Protein AF-J2ZR88-F1 (afdb_monomer_lite)

pLDDT: mean 76.84, std 20.4, range [29.25, 98.0]

Foldseek 3Di:
DDDDDDDDDDDDPDDDDDPDDPPPPDDDDDPDADEDLFWDALPAWHWDAQLVRQWIWIHHNQWTWIDGPNDIATQGGAHTGGWAAFNVNQKIWDQGCRPPVQATQIFIWGPVDPHHYTHRLLVVVVQVVLCVVQVFDDPQWDKHKGFAAAPHNFKTKIKIATGPPGDGGHDDPPDDRIWIFIAGNVVSDTPDIDDPVRVVVVLDCVPDVSGPPSPPPPDPPD

Radius of gyration: 29.49 Å; chains: 1; bounding box: 71×61×114 Å

Secondary structure (DSSP, 8-state):
-----------------PPPP-----S-PPPPPEE-SSEE-SSSEEEEE-TTSS-EEEEETTEEEEEETTEEEEEEE-SSEEEEE-TTSSEEEEEE-TTTSS--EEEEEETTSSS---B-HHHHHHHHHHHHHTT--STT--EEEEEEEESSSSEEEEEEEE-TT-------TTS-SEEEEEEETTTTEEEEEPPHHHHHHHT-TTS-TT-----PPPP---

Sequence (222 aa):
MSKVAKIASALLLTGFVAPAGAAWSGPAQAPACQASEGRVDIEGRQCVASPDGRRRVVIDRGRITVEENGNARAAGMMDNGDIAWNAASTGFVVADSGGSGQTSFFSYVDVRQKVLHRDKRLRLAAVQRYAAVFKCAGPGVQVHAWFSGWEDDHRVRLSVQEGVHSKGCVHRDTEAIQIGFIANVVTGRIEQVLTQAQFQKWCAPDQHPEYGLCLVPPEPVY

Structure (mmCIF, N/CA/C/O backbone):
data_AF-J2ZR88-F1
#
_entry.id   AF-J2ZR88-F1
#
loop_
_atom_site.group_PDB
_atom_site.id
_atom_site.type_symbol
_atom_site.label_atom_id
_atom_site.label_alt_id
_atom_site.label_comp_id
_atom_site.label_asym_id
_atom_site.label_entity_id
_atom_site.label_seq_id
_atom_site.pdbx_PDB_ins_code
_atom_site.Cartn_x
_atom_site.Cartn_y
_atom_site.Cartn_z
_atom_site.occupancy
_atom_site.B_iso_or_equiv
_atom_site.auth_seq_id
_atom_site.auth_comp_id
_atom_site.auth_asym_id
_atom_site.auth_atom_id
_atom_site.pdbx_PDB_model_num
ATOM 1 N N . MET A 1 1 ? -43.574 -39.293 91.259 1.00 41.50 1 MET A N 1
ATOM 2 C CA . MET A 1 1 ? -42.151 -39.697 91.290 1.00 41.50 1 MET A CA 1
ATOM 3 C C . MET A 1 1 ? -41.610 -39.670 89.865 1.00 41.50 1 MET A C 1
ATOM 5 O O . MET A 1 1 ? -42.310 -40.150 88.989 1.00 41.50 1 MET A O 1
ATOM 9 N N . SER A 1 2 ? -40.399 -39.122 89.689 1.00 40.19 2 SER A N 1
ATOM 10 C CA . SER A 1 2 ? -39.578 -39.029 88.456 1.00 40.19 2 SER A CA 1
ATOM 11 C C . SER A 1 2 ? -40.108 -38.204 87.278 1.00 40.19 2 SER A C 1
ATOM 13 O O . SER A 1 2 ? -41.254 -38.341 86.895 1.00 40.19 2 SER A O 1
ATOM 15 N N . LYS A 1 3 ? -39.313 -37.422 86.544 1.00 44.31 3 LYS A N 1
ATOM 16 C CA . LYS A 1 3 ? -38.085 -36.630 86.766 1.00 44.31 3 LYS A CA 1
ATOM 17 C C . LYS A 1 3 ? -37.995 -35.796 85.473 1.00 44.31 3 LYS A C 1
ATOM 19 O O . LYS A 1 3 ? -37.992 -36.368 84.389 1.00 44.31 3 LYS A O 1
ATOM 24 N N . VAL A 1 4 ? -37.994 -34.468 85.577 1.00 43.44 4 VAL A N 1
ATOM 25 C CA . VAL A 1 4 ? -37.883 -33.542 84.433 1.00 43.44 4 VAL A CA 1
ATOM 26 C C . VAL A 1 4 ? -36.418 -33.460 84.000 1.00 43.44 4 VAL A C 1
ATOM 28 O O . VAL A 1 4 ? -35.565 -33.140 84.826 1.00 43.44 4 VAL A O 1
ATOM 31 N N . ALA A 1 5 ? -36.127 -33.707 82.722 1.00 50.22 5 ALA A N 1
ATOM 32 C CA . ALA A 1 5 ? -34.827 -33.422 82.117 1.00 50.22 5 ALA A CA 1
ATOM 33 C C . ALA A 1 5 ? -34.939 -32.174 81.228 1.00 50.22 5 ALA A C 1
ATOM 35 O O . ALA A 1 5 ? -35.607 -32.184 80.197 1.00 50.22 5 ALA A O 1
ATOM 36 N N . LYS A 1 6 ? -34.296 -31.084 81.662 1.00 43.16 6 LYS A N 1
ATOM 37 C CA . LYS A 1 6 ? -34.052 -29.874 80.869 1.00 43.16 6 LYS A CA 1
ATOM 38 C C . LYS A 1 6 ? -32.839 -30.125 79.973 1.00 43.16 6 LYS A C 1
ATOM 40 O O . LYS A 1 6 ? -31.758 -30.383 80.493 1.00 43.16 6 LYS A O 1
ATOM 45 N N . ILE A 1 7 ? -33.006 -30.012 78.658 1.00 48.38 7 ILE A N 1
ATOM 46 C CA . ILE A 1 7 ? -31.890 -29.956 77.707 1.00 48.38 7 ILE A CA 1
ATOM 47 C C . ILE A 1 7 ? -31.684 -28.487 77.340 1.00 48.38 7 ILE A C 1
ATOM 49 O O . ILE A 1 7 ? -32.542 -27.858 76.723 1.00 48.38 7 ILE A O 1
ATOM 53 N N . ALA A 1 8 ? -30.555 -27.934 77.780 1.00 44.78 8 ALA A N 1
ATOM 54 C CA . ALA A 1 8 ? -30.073 -26.623 77.379 1.00 44.78 8 ALA A CA 1
ATOM 55 C C . ALA A 1 8 ? -29.475 -26.725 75.969 1.00 44.78 8 ALA A C 1
ATOM 57 O O . ALA A 1 8 ? -28.548 -27.501 75.745 1.00 44.78 8 ALA A O 1
ATOM 58 N N . SER A 1 9 ? -30.006 -25.951 75.022 1.00 50.66 9 SER A N 1
ATOM 59 C CA . SER A 1 9 ? -29.394 -25.774 73.703 1.00 50.66 9 SER A CA 1
ATOM 60 C C . SER A 1 9 ? -28.402 -24.619 73.777 1.00 50.66 9 SER A C 1
ATOM 62 O O . SER A 1 9 ? -28.791 -23.472 73.992 1.00 50.66 9 SER A O 1
ATOM 64 N N . ALA A 1 10 ? -27.116 -24.936 73.643 1.00 47.31 10 ALA A N 1
ATOM 65 C CA . ALA A 1 10 ? -26.045 -23.959 73.525 1.00 47.31 10 ALA A CA 1
ATOM 66 C C . ALA A 1 10 ? -26.040 -23.375 72.104 1.00 47.31 10 ALA A C 1
ATOM 68 O O . ALA A 1 10 ? -25.886 -24.097 71.120 1.00 47.31 10 ALA A O 1
ATOM 69 N N . LEU A 1 11 ? -26.227 -22.059 72.013 1.00 42.53 11 LEU A N 1
ATOM 70 C CA . LEU A 1 11 ? -26.144 -21.278 70.785 1.00 42.53 11 LEU A CA 1
ATOM 71 C C . LEU A 1 11 ? -24.656 -21.034 70.466 1.00 42.53 11 LEU A C 1
ATOM 73 O O . LEU A 1 11 ? -24.003 -20.220 71.116 1.00 42.53 11 LEU A O 1
ATOM 77 N N . LEU A 1 12 ? -24.099 -21.761 69.496 1.00 50.53 12 LEU A N 1
ATOM 78 C CA . LEU A 1 12 ? -22.759 -21.509 68.957 1.00 50.53 12 LEU A CA 1
ATOM 79 C C . LEU A 1 12 ? -22.838 -20.382 67.916 1.00 50.53 12 LEU A C 1
ATOM 81 O O . LEU A 1 12 ? -23.246 -20.597 66.778 1.00 50.53 12 LEU A O 1
ATOM 85 N N . LEU A 1 13 ? -22.445 -19.171 68.318 1.00 44.62 13 LEU A N 1
ATOM 86 C CA . LEU A 1 13 ? -22.131 -18.063 67.413 1.00 44.62 13 LEU A CA 1
ATOM 87 C C . LEU A 1 13 ? -20.778 -18.337 66.742 1.00 44.62 13 LEU A C 1
ATOM 89 O O . LEU A 1 13 ? -19.723 -18.020 67.287 1.00 44.62 13 LEU A O 1
ATOM 93 N N . THR A 1 14 ? -20.796 -18.924 65.548 1.00 56.56 14 THR A N 1
ATOM 94 C CA . THR A 1 14 ? -19.626 -18.941 64.664 1.00 56.56 14 THR A CA 1
ATOM 95 C C . THR A 1 14 ? -19.536 -17.600 63.942 1.00 56.56 14 THR A C 1
ATOM 97 O O . THR A 1 14 ? -20.303 -17.328 63.018 1.00 56.56 14 THR A O 1
ATOM 100 N N . GLY A 1 15 ? -18.609 -16.749 64.380 1.00 39.72 15 GLY A N 1
ATOM 101 C CA . GLY A 1 15 ? -18.215 -15.552 63.647 1.00 39.72 15 GLY A CA 1
ATOM 102 C C . GLY A 1 15 ? -17.517 -15.936 62.344 1.00 39.72 15 GLY A C 1
ATOM 103 O O . GLY A 1 15 ? -16.408 -16.464 62.363 1.00 39.72 15 GLY A O 1
ATOM 104 N N . PHE A 1 16 ? -18.162 -15.666 61.211 1.00 42.75 16 PHE A N 1
ATOM 105 C CA . PHE A 1 16 ? -17.500 -15.650 59.911 1.00 42.75 16 PHE A CA 1
ATOM 106 C C . PHE A 1 16 ? -16.682 -14.360 59.802 1.00 42.75 16 PHE A C 1
ATOM 108 O O . PHE A 1 16 ? -17.235 -13.270 59.666 1.00 42.75 16 PHE A O 1
ATOM 115 N N . VAL A 1 17 ? -15.357 -14.485 59.853 1.00 51.06 17 VAL A N 1
ATOM 116 C CA . VAL A 1 17 ? -14.449 -13.440 59.373 1.00 51.06 17 VAL A CA 1
ATOM 117 C C . VAL A 1 17 ? -14.462 -13.530 57.849 1.00 51.06 17 VAL A C 1
ATOM 119 O O . VAL A 1 17 ? -13.974 -14.505 57.278 1.00 51.06 17 VAL A O 1
ATOM 122 N N . ALA A 1 18 ? -15.068 -12.544 57.187 1.00 46.25 18 ALA A N 1
ATOM 123 C CA . ALA A 1 18 ? -14.954 -12.406 55.742 1.00 46.25 18 ALA A CA 1
ATOM 124 C C . ALA A 1 18 ? -13.471 -12.181 55.390 1.00 46.25 18 ALA A C 1
ATOM 126 O O . ALA A 1 18 ? -12.839 -11.315 56.004 1.00 46.25 18 ALA A O 1
ATOM 127 N N . PRO A 1 19 ? -12.887 -12.934 54.442 1.00 49.94 19 PRO A N 1
ATOM 128 C CA . PRO A 1 19 ? -11.549 -12.628 53.963 1.00 49.94 19 PRO A CA 1
ATOM 129 C C . PRO A 1 19 ? -11.556 -11.209 53.392 1.00 49.94 19 PRO A C 1
ATOM 131 O O . PRO A 1 19 ? -12.437 -10.852 52.607 1.00 49.94 19 PRO A O 1
ATOM 134 N N . ALA A 1 20 ? -10.588 -10.398 53.827 1.00 47.22 20 ALA A N 1
ATOM 135 C CA . ALA A 1 20 ? -10.319 -9.089 53.255 1.00 47.22 20 ALA A CA 1
ATOM 136 C C . ALA A 1 20 ? -10.286 -9.232 51.731 1.00 47.22 20 ALA A C 1
ATOM 138 O O . ALA A 1 20 ? -9.545 -10.063 51.201 1.00 47.22 20 ALA A O 1
ATOM 139 N N . GLY A 1 21 ? -11.159 -8.481 51.056 1.00 38.59 21 GLY A N 1
ATOM 140 C CA . GLY A 1 21 ? -11.334 -8.557 49.616 1.00 38.59 21 GLY A CA 1
ATOM 141 C C . GLY A 1 21 ? -9.981 -8.474 48.927 1.00 38.59 21 GLY A C 1
ATOM 142 O O . GLY A 1 21 ? -9.268 -7.481 49.071 1.00 38.59 21 GLY A O 1
ATOM 143 N N . ALA A 1 22 ? -9.632 -9.525 48.185 1.00 43.94 22 ALA A N 1
ATOM 144 C CA . ALA A 1 22 ? -8.611 -9.422 47.166 1.00 43.94 22 ALA A CA 1
ATOM 145 C C . ALA A 1 22 ? -9.050 -8.270 46.263 1.00 43.94 22 ALA A C 1
ATOM 147 O O . ALA A 1 22 ? -10.082 -8.366 45.594 1.00 43.94 22 ALA A O 1
ATOM 148 N N . ALA A 1 23 ? -8.326 -7.153 46.329 1.00 40.41 23 ALA A N 1
ATOM 149 C CA . ALA A 1 23 ? -8.502 -6.061 45.399 1.00 40.41 23 ALA A CA 1
ATOM 150 C C . ALA A 1 23 ? -8.365 -6.675 44.008 1.00 40.41 23 ALA A C 1
ATOM 152 O O . ALA A 1 23 ? -7.291 -7.145 43.634 1.00 40.41 23 ALA A O 1
ATOM 153 N N . TRP A 1 24 ? -9.484 -6.752 43.288 1.00 32.22 24 TRP A N 1
ATOM 154 C CA . TRP A 1 24 ? -9.481 -7.067 41.875 1.00 32.22 24 TRP A CA 1
ATOM 155 C C . TRP A 1 24 ? -8.670 -5.958 41.218 1.00 32.22 24 TRP A C 1
ATOM 157 O O . TRP A 1 24 ? -9.166 -4.855 40.993 1.00 32.22 24 TRP A O 1
ATOM 167 N N . SER A 1 25 ? -7.392 -6.232 40.974 1.00 39.94 25 SER A N 1
ATOM 168 C CA . SER A 1 25 ? -6.603 -5.482 40.021 1.00 39.94 25 SER A CA 1
ATOM 169 C C . SER A 1 25 ? -7.334 -5.635 38.696 1.00 39.94 25 SER A C 1
ATOM 171 O O . SER A 1 25 ? -7.298 -6.689 38.060 1.00 39.94 25 SER A O 1
ATOM 173 N N . GLY A 1 26 ? -8.080 -4.591 38.321 1.00 40.44 26 GLY A N 1
ATOM 174 C CA . GLY A 1 26 ? -8.622 -4.474 36.977 1.00 40.44 26 GLY A CA 1
ATOM 175 C C . GLY A 1 26 ? -7.510 -4.762 35.963 1.00 40.44 26 GLY A C 1
ATOM 176 O O . GLY A 1 26 ? -6.330 -4.577 36.289 1.00 40.44 26 GLY A O 1
ATOM 177 N N . PRO A 1 27 ? -7.856 -5.259 34.764 1.00 44.94 27 PRO A N 1
ATOM 178 C CA . PRO A 1 27 ? -6.861 -5.584 33.752 1.00 44.94 27 PRO A CA 1
ATOM 179 C C . PRO A 1 27 ? -5.895 -4.408 33.620 1.00 44.94 27 PRO A C 1
ATOM 181 O O . PRO A 1 27 ? -6.336 -3.267 33.461 1.00 44.94 27 PRO A O 1
ATOM 184 N N . ALA A 1 28 ? -4.599 -4.696 33.783 1.00 46.06 28 ALA A N 1
ATOM 185 C CA . ALA A 1 28 ? -3.543 -3.699 33.731 1.00 46.06 28 ALA A CA 1
ATOM 186 C C . ALA A 1 28 ? -3.786 -2.802 32.516 1.00 46.06 28 ALA A C 1
ATOM 188 O O . ALA A 1 28 ? -3.914 -3.296 31.392 1.00 46.06 28 ALA A O 1
ATOM 189 N N . GLN A 1 29 ? -3.934 -1.502 32.771 1.00 47.94 29 GLN A N 1
ATOM 190 C CA . GLN A 1 29 ? -4.194 -0.512 31.738 1.00 47.94 29 GLN A CA 1
ATOM 191 C C . GLN A 1 29 ? -3.125 -0.683 30.662 1.00 47.94 29 GLN A C 1
ATOM 193 O O . GLN A 1 29 ? -1.930 -0.617 30.962 1.00 47.94 29 GLN A O 1
ATOM 198 N N . ALA A 1 30 ? -3.552 -0.992 29.433 1.00 55.94 30 ALA A N 1
ATOM 199 C CA . ALA A 1 30 ? -2.623 -1.163 28.328 1.00 55.94 30 ALA A CA 1
ATOM 200 C C . ALA A 1 30 ? -1.736 0.091 28.240 1.00 55.94 30 ALA A C 1
ATOM 202 O O . ALA A 1 30 ? -2.258 1.201 28.409 1.00 55.94 30 ALA A O 1
ATOM 203 N N . PRO A 1 31 ? -0.419 -0.064 28.019 1.00 59.47 31 PRO A N 1
ATOM 204 C CA . PRO A 1 31 ? 0.493 1.068 27.994 1.00 59.47 31 PRO A CA 1
ATOM 205 C C . PRO A 1 31 ? -0.006 2.123 27.005 1.00 59.47 31 PRO A C 1
ATOM 207 O O . PRO A 1 31 ? -0.499 1.794 25.920 1.00 59.47 31 PRO A O 1
ATOM 210 N N . ALA A 1 32 ? 0.087 3.389 27.414 1.00 68.81 32 ALA A N 1
ATOM 211 C CA . ALA A 1 32 ? -0.324 4.514 26.591 1.00 68.81 32 ALA A CA 1
ATOM 212 C C . ALA A 1 32 ? 0.429 4.472 25.253 1.00 68.81 32 ALA A C 1
ATOM 214 O O . ALA A 1 32 ? 1.647 4.311 25.213 1.00 68.81 32 ALA A O 1
ATOM 215 N N . CYS A 1 33 ? -0.318 4.576 24.159 1.00 69.38 33 CYS A N 1
ATOM 216 C CA . CYS A 1 33 ? 0.249 4.589 22.820 1.00 69.38 33 CYS A CA 1
ATOM 217 C C . CYS A 1 33 ? 0.984 5.899 22.546 1.00 69.38 33 CYS A C 1
ATOM 219 O O . CYS A 1 33 ? 0.448 6.972 22.829 1.00 69.38 33 CYS A O 1
ATOM 221 N N . GLN A 1 34 ? 2.138 5.812 21.890 1.00 76.62 34 GLN A N 1
ATOM 222 C CA . GLN A 1 34 ? 2.732 6.972 21.234 1.00 76.62 34 GLN A CA 1
ATOM 223 C C . GLN A 1 34 ? 2.009 7.207 19.903 1.00 76.62 34 GLN A C 1
ATOM 225 O O . GLN A 1 34 ? 1.853 6.281 19.104 1.00 76.62 34 GLN A O 1
ATOM 230 N N . ALA A 1 35 ? 1.513 8.427 19.695 1.00 71.81 35 ALA A N 1
ATOM 231 C CA . ALA A 1 35 ? 0.974 8.831 18.403 1.00 71.81 35 ALA A CA 1
ATOM 232 C C . ALA A 1 35 ? 2.134 8.958 17.407 1.00 71.81 35 ALA A C 1
ATOM 234 O O . ALA A 1 35 ? 3.134 9.600 17.727 1.00 71.81 35 ALA A O 1
ATOM 235 N N . SER A 1 36 ? 2.007 8.354 16.227 1.00 65.94 36 SER A N 1
ATOM 236 C CA . SER A 1 36 ? 2.984 8.507 15.146 1.00 65.94 36 SER A CA 1
ATOM 237 C C . SER A 1 36 ? 2.330 9.066 13.886 1.00 65.94 36 SER A C 1
ATOM 239 O O . SER A 1 36 ? 1.204 8.709 13.531 1.00 65.94 36 SER A O 1
ATOM 241 N N . GLU A 1 37 ? 3.053 9.949 13.197 1.00 61.88 37 GLU A N 1
ATOM 242 C CA . GLU A 1 37 ? 2.678 10.501 11.890 1.00 61.88 37 GLU A CA 1
ATOM 243 C C . GLU A 1 37 ? 3.058 9.521 10.769 1.00 61.88 37 GLU A C 1
ATOM 245 O O . GLU A 1 37 ? 3.851 9.809 9.879 1.00 61.88 37 GLU A O 1
ATOM 250 N N . GLY A 1 38 ? 2.522 8.303 10.837 1.00 59.66 38 GLY A N 1
ATOM 251 C CA . GLY A 1 38 ? 2.606 7.327 9.750 1.00 59.66 38 GLY A CA 1
ATOM 252 C C . GLY A 1 38 ? 3.825 6.407 9.783 1.00 59.66 38 GLY A C 1
ATOM 253 O O . GLY A 1 38 ? 3.621 5.215 9.565 1.00 59.66 38 GLY A O 1
ATOM 254 N N . ARG A 1 39 ? 5.037 6.896 10.105 1.00 66.56 39 ARG A N 1
ATOM 255 C CA . ARG A 1 39 ? 6.242 6.044 10.193 1.00 66.56 39 ARG A CA 1
ATOM 256 C C . ARG A 1 39 ? 6.316 5.286 11.504 1.00 66.56 39 ARG A C 1
ATOM 258 O O . ARG A 1 39 ? 6.212 5.870 12.582 1.00 66.56 39 ARG A O 1
ATOM 265 N N . VAL A 1 40 ? 6.543 3.982 11.386 1.00 64.19 40 VAL A N 1
ATOM 266 C CA . VAL A 1 40 ? 6.459 3.044 12.494 1.00 64.19 40 VAL A CA 1
ATOM 267 C C . VAL A 1 40 ? 7.784 2.352 12.734 1.00 64.19 40 VAL A C 1
ATOM 269 O O . VAL A 1 40 ? 8.353 1.714 11.843 1.00 64.19 40 VAL A O 1
ATOM 272 N N . ASP A 1 41 ? 8.236 2.470 13.979 1.00 68.81 41 ASP A N 1
ATOM 273 C CA . ASP A 1 41 ? 9.331 1.688 14.531 1.00 68.81 41 ASP A CA 1
ATOM 274 C C . ASP A 1 41 ? 8.751 0.486 15.291 1.00 68.81 41 ASP A C 1
ATOM 276 O O . ASP A 1 41 ? 7.728 0.587 15.973 1.00 68.81 41 ASP A O 1
ATOM 280 N N . ILE A 1 42 ? 9.401 -0.664 15.146 1.00 70.06 42 ILE A N 1
ATOM 281 C CA . ILE A 1 42 ? 9.039 -1.926 15.802 1.00 70.06 42 ILE A CA 1
ATOM 282 C C . ILE A 1 42 ? 9.327 -1.845 17.302 1.00 70.06 42 ILE A C 1
ATOM 284 O O . ILE A 1 42 ? 8.737 -2.583 18.100 1.00 70.06 42 ILE A O 1
ATOM 288 N N . GLU A 1 43 ? 10.234 -0.948 17.688 1.00 72.31 43 GLU A N 1
ATOM 289 C CA . GLU A 1 43 ? 10.587 -0.686 19.071 1.00 72.31 43 GLU A CA 1
ATOM 290 C C . GLU A 1 43 ? 9.474 0.106 19.772 1.00 72.31 43 GLU A C 1
ATOM 292 O O . GLU A 1 43 ? 9.475 1.329 19.863 1.00 72.31 43 GLU A O 1
ATOM 297 N N . GLY A 1 44 ? 8.484 -0.627 20.285 1.00 77.56 44 GLY A N 1
ATOM 298 C CA . GLY A 1 44 ? 7.441 -0.090 21.154 1.00 77.56 44 GLY A CA 1
ATOM 299 C C . GLY A 1 44 ? 6.023 -0.264 20.620 1.00 77.56 44 GLY A C 1
ATOM 300 O O . GLY A 1 44 ? 5.766 -0.995 19.663 1.00 77.56 44 GLY A O 1
ATOM 301 N N . ARG A 1 45 ? 5.085 0.387 21.317 1.00 88.12 45 ARG A N 1
ATOM 302 C CA . ARG A 1 45 ? 3.658 0.381 20.990 1.00 88.12 45 ARG A CA 1
ATOM 303 C C . ARG A 1 45 ? 3.269 1.722 20.383 1.00 88.12 45 ARG A C 1
ATOM 305 O O . ARG A 1 45 ? 3.247 2.740 21.077 1.00 88.12 45 ARG A O 1
ATOM 312 N N . GLN A 1 46 ? 2.912 1.701 19.108 1.00 90.38 46 GLN A N 1
ATOM 313 C CA . GLN A 1 46 ? 2.536 2.886 18.350 1.00 90.38 46 GLN A CA 1
ATOM 314 C C . GLN A 1 46 ? 1.072 2.843 17.931 1.00 90.38 46 GLN A C 1
ATOM 316 O O . GLN A 1 46 ? 0.507 1.768 17.718 1.00 90.38 46 GLN A O 1
ATOM 321 N N . CYS A 1 47 ? 0.460 4.019 17.807 1.00 91.50 47 CYS A N 1
ATOM 322 C CA . CYS A 1 47 ? -0.915 4.160 17.357 1.00 91.50 47 CYS A CA 1
ATOM 323 C C . CYS A 1 47 ? -1.033 5.167 16.209 1.00 91.50 47 CYS A C 1
ATOM 325 O O . CYS A 1 47 ? -0.591 6.307 16.330 1.00 91.50 47 CYS A O 1
ATOM 327 N N . VAL A 1 48 ? -1.751 4.768 15.158 1.00 92.31 48 VAL A N 1
ATOM 328 C CA . VAL A 1 48 ? -2.114 5.622 14.021 1.00 92.31 48 VAL A CA 1
ATOM 329 C C . VAL A 1 48 ? -3.637 5.734 13.960 1.00 92.31 48 VAL A C 1
ATOM 331 O O . VAL A 1 48 ? -4.333 4.774 13.607 1.00 92.31 48 VAL A O 1
ATOM 334 N N . ALA A 1 49 ? -4.170 6.891 14.355 1.00 92.94 49 ALA A N 1
ATOM 335 C CA . ALA A 1 49 ? -5.610 7.145 14.385 1.00 92.94 49 ALA A CA 1
ATOM 336 C C . ALA A 1 49 ? -6.198 7.232 12.969 1.00 92.94 49 ALA A C 1
ATOM 338 O O . ALA A 1 49 ? -5.544 7.721 12.049 1.00 92.94 49 ALA A O 1
ATOM 339 N N . SER A 1 50 ? -7.436 6.763 12.796 1.00 95.06 50 SER A N 1
ATOM 340 C CA . SER A 1 50 ? -8.190 7.033 11.574 1.00 95.06 50 SER A CA 1
ATOM 341 C C . SER A 1 50 ? -8.575 8.518 11.498 1.00 95.06 50 SER A C 1
ATOM 343 O O . SER A 1 50 ? -8.771 9.139 12.546 1.00 95.06 50 SER A O 1
ATOM 345 N N . PRO A 1 51 ? -8.736 9.093 10.292 1.00 91.12 51 PRO A N 1
ATOM 346 C CA . PRO A 1 51 ? -9.140 10.492 10.121 1.00 91.12 51 PRO A CA 1
ATOM 347 C C . PRO A 1 51 ? -10.419 10.891 10.870 1.00 91.12 51 PRO A C 1
ATOM 349 O O . PRO A 1 51 ? -10.528 12.009 11.360 1.00 91.12 51 PRO A O 1
ATOM 352 N N . ASP A 1 52 ? -11.380 9.976 10.999 1.00 91.12 52 ASP A N 1
ATOM 353 C CA . ASP A 1 52 ? -12.628 10.206 11.736 1.00 91.12 52 ASP A CA 1
ATOM 354 C C . ASP A 1 52 ? -12.511 10.035 13.266 1.00 91.12 52 ASP A C 1
ATOM 356 O O . ASP A 1 52 ? -13.503 10.183 13.980 1.00 91.12 52 ASP A O 1
ATOM 360 N N . GLY A 1 53 ? -11.331 9.665 13.774 1.00 92.31 53 GLY A N 1
ATOM 361 C CA . GLY A 1 53 ? -11.051 9.446 15.195 1.00 92.31 5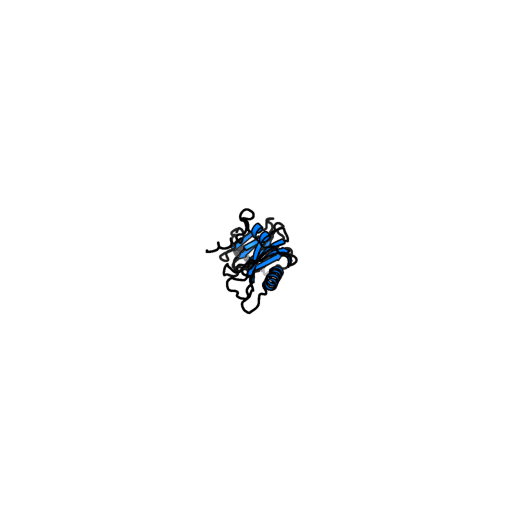3 GLY A CA 1
ATOM 362 C C . GLY A 1 53 ? -11.745 8.233 15.828 1.00 92.31 53 GLY A C 1
ATOM 363 O O . GLY A 1 53 ? -11.579 7.995 17.024 1.00 92.31 53 GLY A O 1
ATOM 364 N N . ARG A 1 54 ? -12.521 7.446 15.070 1.00 95.00 54 ARG A N 1
ATOM 365 C CA . ARG A 1 54 ? -13.302 6.316 15.614 1.00 95.00 54 ARG A CA 1
ATOM 366 C C . ARG A 1 54 ? -12.485 5.040 15.769 1.00 95.00 54 ARG A C 1
ATOM 368 O O . ARG A 1 54 ? -12.867 4.153 16.534 1.00 95.00 54 ARG A O 1
ATOM 375 N N . ARG A 1 55 ? -11.397 4.916 15.011 1.00 95.62 55 ARG A N 1
ATOM 376 C CA . ARG A 1 55 ? -10.530 3.739 14.988 1.00 95.62 55 ARG A CA 1
ATOM 377 C C . ARG A 1 55 ? -9.083 4.156 15.151 1.00 95.62 55 ARG A C 1
ATOM 379 O O . ARG A 1 55 ? -8.699 5.300 14.919 1.00 95.62 55 ARG A O 1
ATOM 386 N N . ARG A 1 56 ? -8.250 3.189 15.506 1.00 95.81 56 ARG A N 1
ATOM 387 C CA . ARG A 1 56 ? -6.800 3.334 15.412 1.00 95.81 56 ARG A CA 1
ATOM 388 C C . ARG A 1 56 ? -6.159 2.020 15.023 1.00 95.81 56 ARG A C 1
ATOM 390 O O . ARG A 1 56 ? -6.602 0.958 15.462 1.00 95.81 56 ARG A O 1
ATOM 397 N N . VAL A 1 57 ? -5.116 2.100 14.211 1.00 96.25 57 VAL A N 1
ATOM 398 C CA . VAL A 1 57 ? -4.177 0.995 14.048 1.00 96.25 57 VAL A CA 1
ATOM 399 C C . VAL A 1 57 ? -3.225 1.039 15.231 1.00 96.25 57 VAL A C 1
ATOM 401 O O . VAL A 1 57 ? -2.686 2.097 15.538 1.00 96.25 57 VAL A O 1
ATOM 404 N N . VAL A 1 58 ? -3.032 -0.094 15.891 1.00 94.75 58 VAL A N 1
ATOM 405 C CA . VAL A 1 58 ? -2.035 -0.277 16.941 1.00 94.75 58 VAL A CA 1
ATOM 406 C C . VAL A 1 58 ? -0.994 -1.261 16.456 1.00 94.75 58 VAL A C 1
ATOM 408 O O . VAL A 1 58 ? -1.341 -2.355 15.996 1.00 94.75 58 VAL A O 1
ATOM 411 N N . ILE A 1 59 ? 0.267 -0.868 16.587 1.00 93.38 59 ILE A N 1
ATOM 412 C CA . ILE A 1 59 ? 1.418 -1.669 16.198 1.00 93.38 59 ILE A CA 1
ATOM 413 C C . ILE A 1 59 ? 2.246 -1.914 17.444 1.00 93.38 59 ILE A C 1
ATOM 415 O O . ILE A 1 59 ? 2.654 -0.971 18.114 1.00 93.38 59 ILE A O 1
ATOM 419 N N . ASP A 1 60 ? 2.435 -3.182 17.782 1.00 92.38 60 ASP A N 1
ATOM 420 C CA . ASP A 1 60 ? 3.154 -3.607 18.980 1.00 92.38 60 ASP A CA 1
ATOM 421 C C . ASP A 1 60 ? 4.059 -4.778 18.604 1.00 92.38 60 ASP A C 1
ATOM 423 O O . ASP A 1 60 ? 3.571 -5.864 18.266 1.00 92.38 60 ASP A O 1
ATOM 427 N N . ARG A 1 61 ? 5.375 -4.528 18.575 1.00 89.69 61 ARG A N 1
ATOM 428 C CA . ARG A 1 61 ? 6.394 -5.496 18.124 1.00 89.69 61 ARG A CA 1
ATOM 429 C C . ARG A 1 61 ? 6.048 -6.097 16.754 1.00 89.69 61 ARG A C 1
ATOM 431 O O . ARG A 1 61 ? 6.018 -7.316 16.576 1.00 89.69 61 ARG A O 1
ATOM 438 N N . GLY A 1 62 ? 5.680 -5.227 15.813 1.00 89.94 62 GLY A N 1
ATOM 439 C CA . GLY A 1 62 ? 5.313 -5.583 14.439 1.00 89.94 62 GLY A CA 1
ATOM 440 C C . GLY A 1 62 ? 3.901 -6.153 14.269 1.00 89.94 62 GLY A C 1
ATOM 441 O O . GLY A 1 62 ? 3.407 -6.255 13.147 1.00 89.94 62 GLY A O 1
ATOM 442 N N . ARG A 1 63 ? 3.186 -6.503 15.345 1.00 93.88 63 ARG A N 1
ATOM 443 C CA . ARG A 1 63 ? 1.796 -6.965 15.234 1.00 93.88 63 ARG A CA 1
ATOM 444 C C . ARG A 1 63 ? 0.866 -5.794 14.969 1.00 93.88 63 ARG A C 1
ATOM 446 O O . ARG A 1 63 ? 0.794 -4.881 15.780 1.00 93.88 63 ARG A O 1
ATOM 453 N N . ILE A 1 64 ? 0.078 -5.890 13.902 1.00 95.50 64 ILE A N 1
ATOM 454 C CA . ILE A 1 64 ? -0.925 -4.896 13.526 1.00 95.50 64 ILE A CA 1
ATOM 455 C C . ILE A 1 64 ? -2.289 -5.327 14.062 1.00 95.50 64 ILE A C 1
ATOM 457 O O . ILE A 1 64 ? -2.806 -6.401 13.731 1.00 95.50 64 ILE A O 1
ATOM 461 N N . THR A 1 65 ? -2.909 -4.455 14.846 1.00 97.00 65 THR A N 1
ATOM 462 C CA . THR A 1 65 ? -4.295 -4.592 15.303 1.00 97.00 65 THR A CA 1
ATOM 463 C C . THR A 1 65 ? -5.078 -3.319 15.006 1.00 97.00 65 THR A C 1
ATOM 465 O O . THR A 1 65 ? -4.507 -2.239 14.931 1.00 97.00 65 THR A O 1
ATOM 468 N N . VAL A 1 66 ? -6.386 -3.439 14.808 1.00 97.44 66 VAL A N 1
ATOM 469 C CA . VAL A 1 66 ? -7.302 -2.301 14.688 1.00 97.44 66 VAL A CA 1
ATOM 470 C C . VAL A 1 66 ? -8.176 -2.276 15.927 1.00 97.44 66 VAL A C 1
ATOM 472 O O . VAL A 1 66 ? -8.873 -3.253 16.206 1.00 97.44 66 VAL A O 1
ATOM 475 N N . GLU A 1 67 ? -8.135 -1.167 16.653 1.00 96.00 67 GLU A N 1
ATOM 476 C CA . GLU A 1 67 ? -8.950 -0.942 17.841 1.00 96.00 67 GLU A CA 1
ATOM 477 C C . GLU A 1 67 ? -10.132 -0.013 17.529 1.00 96.00 67 GLU A C 1
ATOM 479 O O . GLU A 1 67 ? -9.970 1.021 16.878 1.00 96.00 67 GLU A O 1
ATOM 484 N N . GLU A 1 68 ? -11.321 -0.391 18.003 1.00 95.06 68 GLU A N 1
ATOM 485 C CA . GLU A 1 68 ? -12.583 0.346 17.857 1.00 95.06 68 GLU A CA 1
ATOM 486 C C . GLU A 1 68 ? -13.484 0.055 19.070 1.00 95.06 68 GLU A C 1
ATOM 488 O O . GLU A 1 68 ? -13.869 -1.093 19.304 1.00 95.06 68 GLU A O 1
ATOM 493 N N . ASN A 1 69 ? -13.826 1.081 19.858 1.00 90.69 69 ASN A N 1
ATOM 494 C CA . ASN A 1 69 ? -14.700 0.965 21.040 1.00 90.69 69 ASN A CA 1
ATOM 495 C C . ASN A 1 69 ? -14.287 -0.147 22.029 1.00 90.69 69 ASN A C 1
ATOM 497 O O . ASN A 1 69 ? -15.123 -0.909 22.508 1.00 90.69 69 ASN A O 1
ATOM 501 N N . GLY A 1 70 ? -12.984 -0.285 22.295 1.00 87.62 70 GLY A N 1
ATOM 502 C CA . GLY A 1 70 ? -12.439 -1.316 23.190 1.00 87.62 70 GLY A CA 1
ATOM 503 C C . GLY A 1 70 ? -12.324 -2.717 22.575 1.00 87.62 70 GLY A C 1
ATOM 504 O O . GLY A 1 70 ? -11.746 -3.603 23.199 1.00 87.62 70 GLY A O 1
ATOM 505 N N . ASN A 1 71 ? -12.805 -2.922 21.346 1.00 92.94 71 ASN A N 1
ATOM 506 C CA . ASN A 1 71 ? -12.598 -4.163 20.605 1.00 92.94 71 ASN A CA 1
ATOM 507 C C . ASN A 1 71 ? -11.322 -4.067 19.773 1.00 92.94 71 ASN A C 1
ATOM 509 O O . ASN A 1 71 ? -11.131 -3.090 19.052 1.00 92.94 71 ASN A O 1
ATOM 513 N N . ALA A 1 72 ? -10.486 -5.102 19.822 1.00 94.88 72 ALA A N 1
ATOM 514 C CA . ALA A 1 72 ? -9.277 -5.210 19.014 1.00 94.88 72 ALA A CA 1
ATOM 515 C C . ALA A 1 72 ? -9.415 -6.343 17.989 1.00 94.88 72 ALA A C 1
ATOM 517 O O . ALA A 1 72 ? -9.787 -7.466 18.333 1.00 94.88 72 ALA A O 1
ATOM 518 N N . ARG A 1 73 ? -9.094 -6.061 16.724 1.00 96.62 73 ARG A N 1
ATOM 519 C CA . ARG A 1 73 ? -9.083 -7.041 15.628 1.00 96.62 73 ARG A CA 1
ATOM 520 C C . ARG A 1 73 ? -7.680 -7.148 15.043 1.00 96.62 73 ARG A C 1
ATOM 522 O O . ARG A 1 73 ? -7.107 -6.140 14.643 1.00 96.62 73 ARG A O 1
ATOM 529 N N . ALA A 1 74 ? -7.120 -8.353 14.976 1.00 97.00 74 ALA A N 1
ATOM 530 C CA . ALA A 1 74 ? -5.818 -8.571 14.346 1.00 97.00 74 ALA A CA 1
ATOM 531 C C . ALA A 1 74 ? -5.909 -8.351 12.830 1.00 97.00 74 ALA A C 1
ATOM 533 O O . ALA A 1 74 ? -6.808 -8.895 12.197 1.00 97.00 74 ALA A O 1
ATOM 534 N N . ALA A 1 75 ? -4.982 -7.572 12.270 1.00 96.31 75 ALA A N 1
ATOM 535 C CA . ALA A 1 75 ? -4.932 -7.238 10.844 1.00 96.31 75 ALA A CA 1
ATOM 536 C C . ALA A 1 75 ? -3.676 -7.775 10.136 1.00 96.31 75 ALA A C 1
ATOM 538 O O . ALA A 1 75 ? -3.638 -7.822 8.907 1.00 96.31 75 ALA A O 1
ATOM 539 N N . GLY A 1 76 ? -2.663 -8.216 10.888 1.00 94.69 76 GLY A N 1
ATOM 540 C CA . GLY A 1 76 ? -1.480 -8.877 10.344 1.00 94.69 76 GLY A CA 1
ATOM 541 C C . GLY A 1 76 ? -0.215 -8.580 11.138 1.00 94.69 76 GLY A C 1
ATOM 542 O O . GLY A 1 76 ? -0.267 -8.233 12.315 1.00 94.69 76 GLY A O 1
ATOM 543 N N . MET A 1 77 ? 0.918 -8.721 10.460 1.00 92.31 77 MET A N 1
ATOM 544 C CA . MET A 1 77 ? 2.246 -8.343 10.940 1.00 92.31 77 MET A CA 1
ATOM 545 C C . MET A 1 77 ? 2.858 -7.357 9.945 1.00 92.31 77 MET A C 1
ATOM 547 O O . MET A 1 77 ? 2.493 -7.404 8.769 1.00 92.31 77 MET A O 1
ATOM 551 N N . MET A 1 78 ? 3.784 -6.527 10.393 1.00 89.75 78 MET A N 1
ATOM 552 C CA . MET A 1 78 ? 4.760 -5.799 9.586 1.00 89.75 78 MET A CA 1
ATOM 553 C C . MET A 1 78 ? 6.107 -5.866 10.291 1.00 89.75 78 MET A C 1
ATOM 555 O O . MET A 1 78 ? 6.145 -6.057 11.509 1.00 89.75 78 MET A O 1
ATOM 559 N N . ASP A 1 79 ? 7.177 -5.686 9.527 1.00 86.81 79 ASP A N 1
ATOM 560 C CA . ASP A 1 79 ? 8.469 -5.389 10.119 1.00 86.81 79 ASP A CA 1
ATOM 561 C C . ASP A 1 79 ? 8.451 -3.893 10.435 1.00 86.81 79 ASP A C 1
ATOM 563 O O . ASP A 1 79 ? 7.816 -3.478 11.393 1.00 86.81 79 ASP A O 1
ATOM 567 N N . ASN A 1 80 ? 9.034 -3.050 9.599 1.00 84.44 80 ASN A N 1
ATOM 568 C CA . ASN A 1 80 ? 9.039 -1.596 9.746 1.00 84.44 80 ASN A CA 1
ATOM 569 C C . ASN A 1 80 ? 8.276 -0.930 8.596 1.00 84.44 80 ASN A C 1
ATOM 571 O O . ASN A 1 80 ? 7.899 -1.593 7.635 1.00 84.44 80 ASN A O 1
ATOM 575 N N . GLY A 1 81 ? 8.051 0.380 8.657 1.00 86.69 81 GLY A N 1
ATOM 576 C CA . GLY A 1 81 ? 7.498 1.139 7.530 1.00 86.69 81 GLY A CA 1
ATOM 577 C C . GLY A 1 81 ? 6.307 1.993 7.923 1.00 86.69 81 GLY A C 1
ATOM 578 O O . GLY A 1 81 ? 6.260 2.472 9.051 1.00 86.69 81 GLY A O 1
ATOM 579 N N . ASP A 1 82 ? 5.364 2.181 7.001 1.00 86.62 82 ASP A N 1
ATOM 580 C CA . ASP A 1 82 ? 4.327 3.201 7.156 1.00 86.62 82 ASP A CA 1
ATOM 581 C C . ASP A 1 82 ? 2.902 2.632 7.131 1.00 86.62 82 ASP A C 1
ATOM 583 O O . ASP A 1 82 ? 2.590 1.684 6.398 1.00 86.62 82 ASP A O 1
ATOM 587 N N . ILE A 1 83 ? 2.017 3.256 7.912 1.00 92.12 83 ILE A N 1
ATOM 588 C CA . ILE A 1 83 ? 0.564 3.066 7.842 1.00 92.12 83 ILE A CA 1
ATOM 589 C C . ILE A 1 83 ? -0.089 4.345 7.327 1.00 92.12 83 ILE A C 1
ATOM 591 O O . ILE A 1 83 ? 0.106 5.418 7.893 1.00 92.12 83 ILE A O 1
ATOM 595 N N . ALA A 1 84 ? -0.932 4.219 6.303 1.00 92.31 84 ALA A N 1
ATOM 596 C CA . ALA A 1 84 ? -1.671 5.347 5.742 1.00 92.31 84 ALA A CA 1
ATOM 597 C C . ALA A 1 84 ? -3.163 5.024 5.618 1.00 92.31 84 ALA A C 1
ATOM 599 O O . ALA A 1 84 ? -3.566 4.196 4.798 1.00 92.31 84 ALA A O 1
ATOM 600 N N . TRP A 1 85 ? -3.994 5.692 6.418 1.00 94.94 85 TRP A N 1
ATOM 601 C CA . TRP A 1 85 ? -5.451 5.626 6.299 1.00 94.94 85 TRP A CA 1
ATOM 602 C C . TRP A 1 85 ? -5.943 6.342 5.043 1.00 94.94 85 TRP A C 1
ATOM 604 O O . TRP A 1 85 ? -5.378 7.359 4.650 1.00 94.94 85 TRP A O 1
ATOM 614 N N . ASN A 1 86 ? -7.025 5.841 4.448 1.00 94.75 86 ASN A N 1
ATOM 615 C CA . ASN A 1 86 ? -7.789 6.634 3.491 1.00 94.75 86 ASN A CA 1
ATOM 616 C C . ASN A 1 86 ? -8.645 7.691 4.210 1.00 94.75 86 ASN A C 1
ATOM 618 O O . ASN A 1 86 ? -8.982 7.527 5.386 1.00 94.75 86 ASN A O 1
ATOM 622 N N . ALA A 1 87 ? -9.034 8.756 3.504 1.00 90.62 87 ALA A N 1
ATOM 623 C CA . ALA A 1 87 ? -9.779 9.871 4.095 1.00 90.62 87 ALA A CA 1
ATOM 624 C C . ALA A 1 87 ? -11.125 9.424 4.701 1.00 90.62 87 ALA A C 1
ATOM 626 O O . ALA A 1 87 ? -11.468 9.814 5.818 1.00 90.62 87 ALA A O 1
ATOM 627 N N . ALA A 1 88 ? -11.839 8.510 4.038 1.00 94.19 88 ALA A N 1
ATOM 628 C CA . ALA A 1 88 ? -13.082 7.926 4.542 1.00 94.19 88 ALA A CA 1
ATOM 629 C C . ALA A 1 88 ? -12.937 7.006 5.772 1.00 94.19 88 ALA A C 1
ATOM 631 O O . ALA A 1 88 ? -13.949 6.505 6.267 1.00 94.19 88 ALA A O 1
ATOM 632 N N . SER A 1 89 ? -11.725 6.735 6.276 1.00 95.31 89 SER A N 1
ATOM 633 C CA . SER A 1 89 ? -11.498 5.851 7.437 1.00 95.31 89 SER A CA 1
ATOM 634 C C . SER A 1 89 ? -12.064 4.426 7.265 1.00 95.31 89 SER A C 1
ATOM 636 O O . SER A 1 89 ? -12.426 3.752 8.237 1.00 95.31 89 SER A O 1
ATOM 638 N N . THR A 1 90 ? -12.173 3.960 6.017 1.00 96.56 90 THR A N 1
ATOM 639 C CA . THR A 1 90 ? -12.717 2.639 5.648 1.00 96.56 90 THR A CA 1
ATOM 640 C C . THR A 1 90 ? -11.636 1.596 5.387 1.00 96.56 90 THR A C 1
ATOM 642 O O . THR A 1 90 ? -11.934 0.402 5.362 1.00 96.56 90 THR A O 1
ATOM 645 N N . GLY A 1 91 ? -10.378 2.011 5.267 1.00 97.19 91 GLY A N 1
ATOM 646 C CA . GLY A 1 91 ? -9.238 1.109 5.231 1.00 97.19 91 GLY A CA 1
ATOM 647 C C . GLY A 1 91 ? -7.915 1.856 5.274 1.00 97.19 91 GLY A C 1
ATOM 648 O O . GLY A 1 91 ? -7.874 3.085 5.277 1.00 97.19 91 GLY A O 1
ATOM 649 N N . PHE A 1 92 ? -6.828 1.100 5.308 1.00 96.94 92 PHE A N 1
ATOM 650 C CA . PHE A 1 92 ? -5.483 1.658 5.341 1.00 96.94 92 PHE A CA 1
ATOM 651 C C . PHE A 1 92 ? -4.508 0.805 4.538 1.00 96.94 92 PHE A C 1
ATOM 653 O O . PHE A 1 92 ? -4.708 -0.395 4.333 1.00 96.94 92 PHE A O 1
ATOM 660 N N . VAL A 1 93 ? -3.443 1.448 4.080 1.00 95.88 93 VAL A N 1
ATOM 661 C CA . VAL A 1 93 ? -2.292 0.799 3.462 1.00 95.88 93 VAL A CA 1
ATOM 662 C C . VAL A 1 93 ? -1.263 0.476 4.535 1.00 95.88 93 VAL A C 1
ATOM 664 O O . VAL A 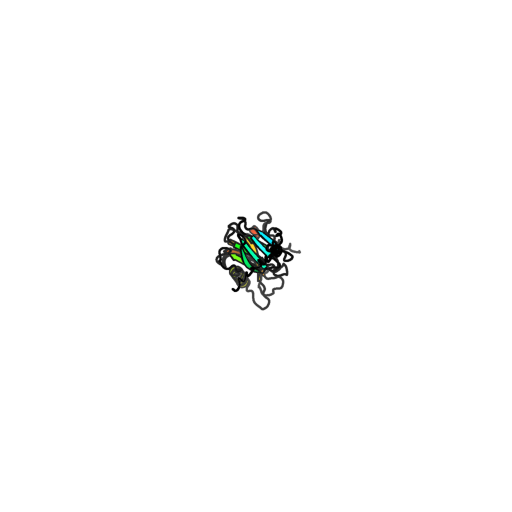1 93 ? -1.043 1.260 5.454 1.00 95.88 93 VAL A O 1
ATOM 667 N N . VAL A 1 94 ? -0.630 -0.684 4.384 1.00 94.19 94 VAL A N 1
ATOM 668 C CA . VAL A 1 94 ? 0.591 -1.078 5.086 1.00 94.19 94 VAL A CA 1
ATOM 669 C C . VAL A 1 94 ? 1.722 -1.076 4.059 1.00 94.19 94 VAL A C 1
ATOM 671 O O . VAL A 1 94 ? 1.732 -1.931 3.164 1.00 94.19 94 VAL A O 1
ATOM 674 N N . ALA A 1 95 ? 2.641 -0.119 4.181 1.00 90.56 95 ALA A N 1
ATOM 675 C CA . ALA A 1 95 ? 3.846 0.022 3.368 1.00 90.56 95 ALA A CA 1
ATOM 676 C C . ALA A 1 95 ? 5.049 -0.530 4.145 1.00 90.56 95 ALA A C 1
ATOM 678 O O . ALA A 1 95 ? 5.804 0.195 4.784 1.00 90.56 95 ALA A O 1
ATOM 679 N N . ASP A 1 96 ? 5.178 -1.852 4.126 1.00 87.38 96 ASP A N 1
ATOM 680 C CA . ASP A 1 96 ? 6.106 -2.612 4.967 1.00 87.38 96 ASP A CA 1
ATOM 681 C C . ASP A 1 96 ? 7.501 -2.668 4.328 1.00 87.38 96 ASP A C 1
ATOM 683 O O . ASP A 1 96 ? 7.631 -3.107 3.191 1.00 87.38 96 ASP A O 1
ATOM 687 N N . SER A 1 97 ? 8.526 -2.194 5.031 1.00 82.44 97 SER A N 1
ATOM 688 C CA . SER A 1 97 ? 9.894 -2.004 4.539 1.00 82.44 97 SER A CA 1
ATOM 689 C C . SER A 1 97 ? 10.797 -3.250 4.667 1.00 82.44 97 SER A C 1
ATOM 691 O O . SER A 1 97 ? 11.993 -3.183 4.352 1.00 82.44 97 SER A O 1
ATOM 693 N N . GLY A 1 98 ? 10.240 -4.392 5.102 1.00 71.38 98 GLY A N 1
ATOM 694 C CA . GLY A 1 98 ? 10.880 -5.714 5.036 1.00 71.38 98 GLY A CA 1
ATOM 695 C C . GLY A 1 98 ? 12.249 -5.808 5.720 1.00 71.38 98 GLY A C 1
ATOM 696 O O . GLY A 1 98 ? 13.112 -6.563 5.271 1.00 71.38 98 GLY A O 1
ATOM 697 N N . GLY A 1 99 ? 12.499 -4.980 6.739 1.00 61.72 99 GLY A N 1
ATOM 698 C CA . GLY A 1 99 ? 13.723 -4.983 7.544 1.00 61.72 99 GLY A CA 1
ATOM 699 C C . GLY A 1 99 ? 14.933 -4.263 6.932 1.00 61.72 99 GLY A C 1
ATOM 700 O O . GLY A 1 99 ? 15.696 -3.659 7.679 1.00 61.72 99 GLY A O 1
ATOM 701 N N . SER A 1 100 ? 15.107 -4.243 5.603 1.00 61.31 100 SER A N 1
ATOM 702 C CA . SER A 1 100 ? 16.260 -3.571 4.964 1.00 61.31 100 SER A CA 1
ATOM 703 C C . SER A 1 100 ? 16.059 -2.075 4.704 1.00 61.31 100 SER A C 1
ATOM 705 O O . SER A 1 100 ? 16.995 -1.395 4.287 1.00 61.31 100 SER A O 1
ATOM 707 N N . GLY A 1 101 ? 14.837 -1.555 4.874 1.00 61.62 101 GLY A N 1
ATOM 708 C CA . GLY A 1 101 ? 14.494 -0.158 4.570 1.00 61.62 101 GLY A CA 1
ATOM 709 C C . GLY A 1 101 ? 14.416 0.163 3.071 1.00 61.62 101 GLY A C 1
ATOM 710 O O . GLY A 1 101 ? 13.859 1.186 2.692 1.00 61.62 101 GLY A O 1
ATOM 711 N N . GLN A 1 102 ? 14.932 -0.721 2.212 1.00 61.16 102 GLN A N 1
ATOM 712 C CA . GLN A 1 102 ? 14.926 -0.582 0.751 1.00 61.16 102 GLN A CA 1
ATOM 713 C C . GLN A 1 102 ? 13.864 -1.461 0.073 1.00 61.16 102 GLN A C 1
ATOM 715 O O . GLN A 1 102 ? 13.624 -1.338 -1.125 1.00 61.16 102 GLN A O 1
ATOM 720 N N . THR A 1 103 ? 13.209 -2.341 0.830 1.00 68.12 103 THR A N 1
ATOM 721 C CA . THR A 1 103 ? 12.237 -3.315 0.323 1.00 68.12 103 THR A CA 1
ATOM 722 C C . THR A 1 103 ? 10.833 -2.884 0.715 1.00 68.12 103 THR A C 1
ATOM 724 O O . THR A 1 103 ? 10.436 -3.168 1.828 1.00 68.12 103 THR A O 1
ATOM 727 N N . SER A 1 104 ? 10.039 -2.254 -0.158 1.00 74.69 104 SER A N 1
ATOM 728 C CA . SER A 1 104 ? 8.643 -1.940 0.201 1.00 74.69 104 SER A CA 1
ATOM 729 C C . SER A 1 104 ? 7.650 -2.987 -0.300 1.00 74.69 104 SER A C 1
ATOM 731 O O . SER A 1 104 ? 7.624 -3.388 -1.470 1.00 74.69 104 SER A O 1
ATOM 733 N N . PHE A 1 105 ? 6.808 -3.436 0.621 1.00 83.56 105 PHE A N 1
ATOM 734 C CA . PHE A 1 105 ? 5.739 -4.388 0.428 1.00 83.56 105 PHE A CA 1
ATOM 735 C C . PHE A 1 105 ? 4.395 -3.708 0.675 1.00 83.56 105 PHE A C 1
ATOM 737 O O . PHE A 1 105 ? 3.884 -3.680 1.795 1.00 83.56 105 PHE A O 1
ATOM 744 N N . PHE A 1 106 ? 3.780 -3.242 -0.410 1.00 92.06 106 PHE A N 1
ATOM 745 C CA . PHE A 1 106 ? 2.406 -2.755 -0.391 1.00 92.06 106 PHE A CA 1
ATOM 746 C C . PHE A 1 106 ? 1.399 -3.850 0.005 1.00 92.06 106 PHE A C 1
ATOM 748 O O . PHE A 1 106 ? 1.419 -4.973 -0.515 1.00 92.06 106 PHE A O 1
ATOM 755 N N . SER A 1 107 ? 0.461 -3.492 0.879 1.00 95.81 107 SER A N 1
ATOM 756 C CA . SER A 1 107 ? -0.777 -4.240 1.117 1.00 95.81 107 SER A CA 1
ATOM 757 C C . SER A 1 107 ? -1.876 -3.325 1.648 1.00 95.81 107 SER A C 1
ATOM 759 O O . SER A 1 107 ? -1.575 -2.303 2.256 1.00 95.81 107 SER A O 1
ATOM 761 N N . TYR A 1 108 ? -3.133 -3.708 1.450 1.00 97.38 108 TYR A N 1
ATOM 762 C CA . TYR A 1 108 ? -4.303 -2.954 1.899 1.00 97.38 108 TYR A CA 1
ATOM 763 C C . TYR A 1 108 ? -5.108 -3.744 2.935 1.00 97.38 108 TYR A C 1
ATOM 765 O O . TYR A 1 108 ? -5.203 -4.966 2.846 1.00 97.38 108 TYR A O 1
ATOM 773 N N . VAL A 1 109 ? -5.695 -3.055 3.911 1.00 98.00 109 VAL A N 1
ATOM 774 C CA . VAL A 1 109 ? -6.611 -3.634 4.899 1.00 98.00 109 VAL A CA 1
ATOM 775 C C . VAL A 1 109 ? -7.939 -2.884 4.840 1.00 98.00 109 VAL A C 1
ATOM 777 O O . VAL A 1 109 ? -7.999 -1.690 5.131 1.00 98.00 109 VAL A O 1
ATOM 780 N N . ASP A 1 110 ? -9.015 -3.597 4.505 1.00 97.38 110 ASP A N 1
ATOM 781 C CA . ASP A 1 110 ? -10.388 -3.080 4.543 1.00 97.38 110 ASP A CA 1
ATOM 782 C C . ASP A 1 110 ? -11.006 -3.332 5.926 1.00 97.38 110 ASP A C 1
ATOM 784 O O . ASP A 1 110 ? -11.301 -4.474 6.292 1.00 97.38 110 ASP A O 1
ATOM 788 N N . VAL 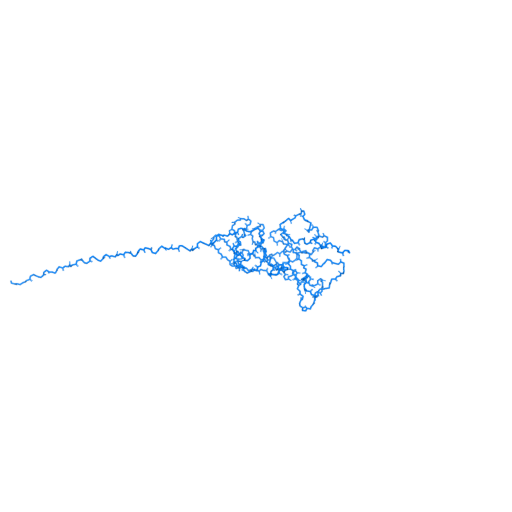A 1 111 ? -11.229 -2.270 6.708 1.00 97.06 111 VAL A N 1
ATOM 789 C CA . VAL A 1 111 ? -11.698 -2.409 8.100 1.00 97.06 111 VAL A CA 1
ATOM 790 C C . VAL A 1 111 ? -13.192 -2.706 8.226 1.00 97.06 111 VAL A C 1
ATOM 792 O O . VAL A 1 111 ? -13.667 -3.027 9.324 1.00 97.06 111 VAL A O 1
ATOM 795 N N . ARG A 1 112 ? -13.929 -2.650 7.108 1.00 95.44 112 ARG A N 1
ATOM 796 C CA . ARG A 1 112 ? -15.350 -3.022 7.027 1.00 95.44 112 ARG A CA 1
ATOM 797 C C . ARG A 1 112 ? -15.541 -4.536 7.037 1.00 95.44 112 ARG A C 1
ATOM 799 O O . ARG A 1 112 ? -16.635 -5.020 7.320 1.00 95.44 112 ARG A O 1
ATOM 806 N N . GLN A 1 113 ? -14.491 -5.296 6.732 1.00 94.56 113 GLN A N 1
ATOM 807 C CA . GLN A 1 113 ? -14.543 -6.750 6.756 1.00 94.56 113 GLN A CA 1
ATOM 808 C C . GLN A 1 113 ? -14.620 -7.275 8.194 1.00 94.56 113 GLN A C 1
ATOM 810 O O . GLN A 1 113 ? -14.019 -6.726 9.119 1.00 94.56 113 GLN A O 1
ATOM 815 N N . LYS A 1 114 ? -15.349 -8.383 8.387 1.00 91.62 114 LYS A N 1
ATOM 816 C CA . LYS A 1 114 ? -15.444 -9.049 9.698 1.00 91.62 114 LYS A CA 1
ATOM 817 C C . LYS A 1 114 ? -14.083 -9.569 10.162 1.00 91.62 114 LYS A C 1
ATOM 819 O O . LYS A 1 114 ? -13.724 -9.393 11.322 1.00 91.62 114 LYS A O 1
ATOM 824 N N . VAL A 1 115 ? -13.339 -10.186 9.245 1.00 94.38 115 VAL A N 1
ATOM 825 C CA . VAL A 1 115 ? -11.984 -10.697 9.471 1.00 94.38 115 VAL A CA 1
ATOM 826 C C . VAL A 1 115 ? -11.015 -9.820 8.697 1.00 94.38 115 VAL A C 1
ATOM 828 O O . VAL A 1 115 ? -11.094 -9.745 7.472 1.00 94.38 115 VAL A O 1
ATOM 831 N N . LEU A 1 116 ? -10.113 -9.159 9.415 1.00 96.75 116 LEU A N 1
ATOM 832 C CA . LEU A 1 116 ? -9.118 -8.291 8.802 1.00 96.75 116 LEU A CA 1
ATOM 833 C C . LEU A 1 116 ? -7.943 -9.127 8.302 1.00 96.75 116 LEU A C 1
ATOM 835 O O . LEU A 1 116 ? -7.438 -10.000 9.006 1.00 96.75 116 LEU A O 1
ATOM 839 N N . HIS A 1 117 ? -7.500 -8.845 7.086 1.00 94.00 117 HIS A N 1
ATOM 840 C CA . HIS A 1 117 ? -6.292 -9.425 6.523 1.00 94.00 117 HIS A CA 1
ATOM 841 C C . HIS A 1 117 ? -5.636 -8.432 5.565 1.00 94.00 117 HIS A C 1
ATOM 843 O O . HIS A 1 117 ? -6.303 -7.585 4.973 1.00 94.00 117 HIS A O 1
ATOM 849 N N . ARG A 1 118 ? -4.314 -8.550 5.410 1.00 94.44 118 ARG A N 1
ATOM 850 C CA . ARG A 1 118 ? -3.536 -7.790 4.426 1.00 94.44 118 ARG A CA 1
ATOM 851 C C . ARG A 1 118 ? -3.820 -8.330 3.024 1.00 94.44 118 ARG A C 1
ATOM 853 O O . ARG A 1 118 ? -3.315 -9.394 2.662 1.00 94.44 118 ARG A O 1
ATOM 860 N N . ASP A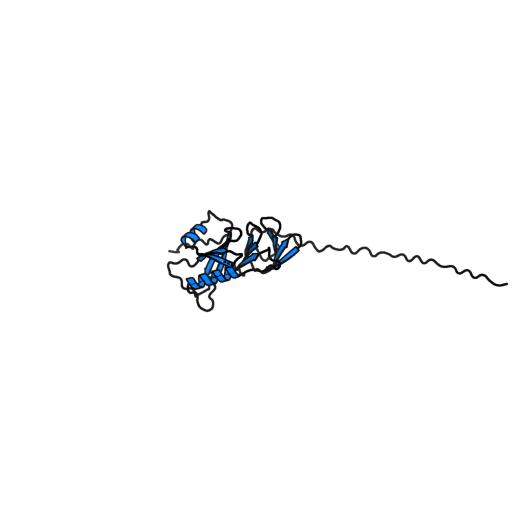 1 119 ? -4.579 -7.590 2.227 1.00 95.81 119 ASP A N 1
ATOM 861 C CA . ASP A 1 119 ? -4.767 -7.863 0.807 1.00 95.81 119 ASP A CA 1
ATOM 862 C C . ASP A 1 119 ? -3.518 -7.438 0.021 1.00 95.81 119 ASP A C 1
ATOM 864 O O . ASP A 1 119 ? -3.074 -6.288 0.065 1.00 95.81 119 ASP A O 1
ATOM 868 N N . LYS A 1 120 ? -2.930 -8.399 -0.694 1.00 95.19 120 LYS A N 1
ATOM 869 C CA . LYS A 1 120 ? -1.700 -8.238 -1.484 1.00 95.19 120 LYS A CA 1
ATOM 870 C C . LYS A 1 120 ? -1.960 -8.297 -2.990 1.00 95.19 120 LYS A C 1
ATOM 872 O O . LYS A 1 120 ? -1.007 -8.208 -3.763 1.00 95.19 120 LYS A O 1
ATOM 877 N N . ARG A 1 121 ? -3.215 -8.456 -3.432 1.00 95.31 121 ARG A N 1
ATOM 878 C CA . ARG A 1 121 ? -3.563 -8.637 -4.853 1.00 95.31 121 ARG A CA 1
ATOM 879 C C . ARG A 1 121 ? -3.053 -7.490 -5.710 1.00 95.31 121 ARG A C 1
ATOM 881 O O . ARG A 1 121 ? -2.442 -7.739 -6.744 1.00 95.31 121 ARG A O 1
ATOM 888 N N . LEU A 1 122 ? -3.220 -6.253 -5.242 1.00 95.81 122 LEU A N 1
ATOM 889 C CA . LEU A 1 122 ? -2.751 -5.088 -5.983 1.00 95.81 122 LEU A CA 1
ATOM 890 C C . LEU A 1 122 ? -1.223 -5.071 -6.138 1.00 95.81 122 LEU A C 1
ATOM 892 O O . LEU A 1 122 ? -0.720 -4.843 -7.234 1.00 95.81 122 LEU A O 1
ATOM 896 N N . ARG A 1 123 ? -0.480 -5.384 -5.068 1.00 94.69 123 ARG A N 1
ATOM 897 C CA . ARG A 1 123 ? 0.981 -5.525 -5.135 1.00 94.69 123 ARG A CA 1
ATOM 898 C C . ARG A 1 123 ? 1.381 -6.559 -6.185 1.00 94.69 123 ARG A C 1
ATOM 900 O O . ARG A 1 123 ? 2.254 -6.287 -7.000 1.00 94.69 123 ARG A O 1
ATOM 907 N N . LEU A 1 124 ? 0.753 -7.736 -6.163 1.00 94.19 124 LEU A N 1
ATOM 908 C CA . LEU A 1 124 ? 1.054 -8.810 -7.111 1.00 94.19 124 LEU A CA 1
ATOM 909 C C . LEU A 1 124 ? 0.753 -8.386 -8.552 1.00 94.19 124 LEU A C 1
ATOM 911 O O . LEU A 1 124 ? 1.593 -8.590 -9.422 1.00 94.19 124 LEU A O 1
ATOM 915 N N . ALA A 1 125 ? -0.392 -7.744 -8.791 1.00 95.12 125 ALA A N 1
ATOM 916 C CA . ALA A 1 125 ? -0.761 -7.233 -10.107 1.00 95.12 125 ALA A CA 1
ATOM 917 C C . ALA A 1 125 ? 0.241 -6.183 -10.618 1.00 95.12 125 ALA A C 1
ATOM 919 O O . ALA A 1 125 ? 0.662 -6.242 -11.773 1.00 95.12 125 ALA A O 1
ATOM 920 N N . ALA A 1 126 ? 0.660 -5.249 -9.759 1.00 93.94 126 ALA A N 1
ATOM 921 C CA . ALA A 1 126 ? 1.609 -4.193 -10.107 1.00 93.94 126 ALA A CA 1
ATOM 922 C C . ALA A 1 126 ? 3.003 -4.757 -10.429 1.00 93.94 126 ALA A C 1
ATOM 924 O O . ALA A 1 126 ? 3.586 -4.421 -11.460 1.00 93.94 126 ALA A O 1
ATOM 925 N N . VAL A 1 127 ? 3.487 -5.695 -9.610 1.00 92.25 127 VAL A N 1
ATOM 926 C CA . VAL A 1 127 ? 4.747 -6.419 -9.841 1.00 92.25 127 VAL A CA 1
ATOM 927 C C . VAL A 1 127 ? 4.701 -7.224 -11.142 1.00 92.25 127 VAL A C 1
ATOM 929 O O . VAL A 1 127 ? 5.626 -7.138 -11.945 1.00 92.25 127 VAL A O 1
ATOM 932 N N . GLN A 1 128 ? 3.622 -7.970 -11.392 1.00 92.81 128 GLN A N 1
ATOM 933 C CA . GLN A 1 128 ? 3.455 -8.739 -12.631 1.00 92.81 128 GLN A CA 1
ATOM 934 C C . GLN A 1 128 ? 3.420 -7.832 -13.862 1.00 92.81 128 GLN A C 1
ATOM 936 O O . GLN A 1 128 ? 4.024 -8.155 -14.885 1.00 92.81 128 GLN A O 1
ATOM 941 N N . ARG A 1 129 ? 2.739 -6.684 -13.768 1.00 92.62 129 ARG A N 1
ATOM 942 C CA . ARG A 1 129 ? 2.678 -5.713 -14.861 1.00 92.62 129 ARG A CA 1
ATOM 943 C C . ARG A 1 129 ? 4.058 -5.141 -15.171 1.00 92.62 129 ARG A C 1
ATOM 945 O O . ARG A 1 129 ? 4.423 -5.102 -16.341 1.00 92.62 129 ARG A O 1
ATOM 952 N N . TYR A 1 130 ? 4.815 -4.748 -14.149 1.00 90.88 130 TYR A N 1
ATOM 953 C CA . TYR A 1 130 ? 6.193 -4.280 -14.306 1.00 90.88 130 TYR A CA 1
ATOM 954 C C . TYR A 1 130 ? 7.079 -5.357 -14.943 1.00 90.88 130 TYR A C 1
ATOM 956 O O . TYR A 1 130 ? 7.735 -5.100 -15.951 1.00 90.88 130 TYR A O 1
ATOM 964 N N . ALA A 1 131 ? 7.023 -6.587 -14.422 1.00 91.06 131 ALA A N 1
ATOM 965 C CA . ALA A 1 131 ? 7.802 -7.707 -14.939 1.00 91.06 131 ALA A CA 1
ATOM 966 C C . ALA A 1 131 ? 7.507 -8.001 -16.417 1.00 91.06 131 ALA A C 1
ATOM 968 O O . ALA A 1 131 ? 8.424 -8.281 -17.186 1.00 91.06 131 ALA A O 1
ATOM 969 N N . ALA A 1 132 ? 6.243 -7.893 -16.834 1.00 89.81 132 ALA A N 1
ATOM 970 C CA . ALA A 1 132 ? 5.853 -8.066 -18.228 1.00 89.81 132 ALA A CA 1
ATOM 971 C C . ALA A 1 132 ? 6.397 -6.952 -19.139 1.00 89.81 132 ALA A C 1
ATOM 973 O O . ALA A 1 132 ? 6.827 -7.238 -20.255 1.00 89.81 132 ALA A O 1
ATOM 974 N N . VAL A 1 133 ? 6.391 -5.697 -18.674 1.00 87.75 133 VAL A N 1
ATOM 975 C CA . VAL A 1 133 ? 6.891 -4.546 -19.447 1.00 87.75 133 VAL A CA 1
ATOM 976 C C . VAL A 1 133 ? 8.402 -4.647 -19.660 1.00 87.75 133 VAL A C 1
ATOM 978 O O . VAL A 1 133 ? 8.857 -4.574 -20.799 1.00 87.75 133 VAL A O 1
ATOM 981 N N . PHE A 1 134 ? 9.163 -4.902 -18.594 1.00 87.56 134 PHE A N 1
ATOM 982 C CA . PHE A 1 134 ? 10.629 -4.968 -18.647 1.00 87.56 134 PHE A CA 1
ATOM 983 C C . PHE A 1 134 ? 11.178 -6.377 -18.885 1.00 87.56 134 PHE A C 1
ATOM 985 O O . PHE A 1 134 ? 12.365 -6.625 -18.693 1.00 87.56 134 PHE A O 1
ATOM 992 N N . LYS A 1 135 ? 10.326 -7.323 -19.304 1.00 89.25 135 LYS A N 1
ATOM 993 C CA . LYS A 1 135 ? 10.703 -8.717 -19.605 1.00 89.25 135 LYS A CA 1
ATOM 994 C C . LYS A 1 135 ? 11.559 -9.353 -18.502 1.00 89.25 135 LYS A C 1
ATOM 996 O O . LYS A 1 135 ? 12.537 -10.038 -18.790 1.00 89.25 135 LYS A O 1
ATOM 1001 N N . CYS A 1 136 ? 11.199 -9.104 -17.246 1.00 89.12 136 CYS A N 1
ATOM 1002 C CA . CYS A 1 136 ? 11.977 -9.575 -16.115 1.00 89.12 136 CYS A CA 1
ATOM 1003 C C . CYS A 1 136 ? 11.934 -11.103 -16.024 1.00 89.12 136 CYS A C 1
ATOM 1005 O O . CYS A 1 136 ? 10.853 -11.689 -15.933 1.00 89.12 136 CYS A O 1
ATOM 1007 N N . ALA A 1 137 ? 13.098 -11.750 -16.033 1.00 85.56 137 ALA A N 1
ATOM 1008 C CA . ALA A 1 137 ? 13.213 -13.202 -15.993 1.00 85.56 137 ALA A CA 1
ATOM 1009 C C . ALA A 1 137 ? 14.447 -13.662 -15.205 1.00 85.56 137 ALA A C 1
ATOM 1011 O O . ALA A 1 137 ? 15.462 -12.975 -15.152 1.00 85.56 137 ALA A O 1
ATOM 1012 N N . GLY A 1 138 ? 14.363 -14.869 -14.641 1.00 80.94 138 GLY A N 1
ATOM 1013 C CA . GLY A 1 138 ? 15.476 -15.534 -13.963 1.00 80.94 138 GLY A CA 1
ATOM 1014 C C . GLY A 1 138 ? 15.349 -15.599 -12.435 1.00 80.94 138 GLY A C 1
ATOM 1015 O O . GLY A 1 138 ? 14.493 -14.944 -11.833 1.00 80.94 138 GLY A O 1
ATOM 1016 N N . PRO A 1 139 ? 16.172 -16.441 -11.789 1.00 74.06 139 PRO A N 1
ATOM 1017 C CA . PRO A 1 139 ? 16.214 -16.548 -10.337 1.00 74.06 139 PRO A CA 1
ATOM 1018 C C . PRO A 1 139 ? 16.761 -15.256 -9.719 1.00 74.06 139 PRO A C 1
ATOM 1020 O O . PRO A 1 139 ? 17.708 -14.666 -10.228 1.00 74.06 139 PRO A O 1
ATOM 1023 N N . GLY A 1 140 ? 16.179 -14.829 -8.597 1.00 71.38 140 GLY A N 1
ATOM 1024 C CA . GLY A 1 140 ? 16.632 -13.634 -7.880 1.00 71.38 140 GLY A CA 1
ATOM 1025 C C . GLY A 1 140 ? 16.069 -12.311 -8.402 1.00 71.38 140 GLY A C 1
ATOM 1026 O O . GLY A 1 140 ? 16.434 -11.269 -7.863 1.00 71.38 140 GLY A O 1
ATOM 1027 N N . VAL A 1 141 ? 15.153 -12.335 -9.382 1.00 81.88 141 VAL A N 1
ATOM 1028 C CA . VAL A 1 141 ? 14.403 -11.133 -9.760 1.00 81.88 141 VAL A CA 1
ATOM 1029 C C . VAL A 1 141 ? 13.521 -10.687 -8.601 1.00 81.88 141 VAL A C 1
ATOM 1031 O O . VAL A 1 141 ? 12.640 -11.424 -8.152 1.00 81.88 141 VAL A O 1
ATOM 1034 N N . GLN A 1 142 ? 13.743 -9.464 -8.134 1.00 84.56 142 GLN A N 1
ATOM 1035 C CA . GLN A 1 142 ? 12.945 -8.827 -7.095 1.00 84.56 142 GLN A CA 1
ATOM 1036 C C . GLN A 1 142 ? 12.385 -7.525 -7.641 1.00 84.56 142 GLN A C 1
ATOM 1038 O O . GLN A 1 142 ? 13.122 -6.667 -8.110 1.00 84.56 142 GLN A O 1
ATOM 1043 N N . VAL A 1 143 ? 11.066 -7.385 -7.580 1.00 87.38 143 VAL A N 1
ATOM 1044 C CA . VAL A 1 143 ? 10.359 -6.163 -7.954 1.00 87.38 143 VAL A CA 1
ATOM 1045 C C . VAL A 1 143 ? 9.555 -5.732 -6.742 1.00 87.38 143 VAL A C 1
ATOM 1047 O O . VAL A 1 143 ? 8.832 -6.536 -6.139 1.00 87.38 143 VAL A O 1
ATOM 1050 N N . HIS A 1 144 ? 9.687 -4.466 -6.381 1.00 88.06 144 HIS A N 1
ATOM 1051 C CA . HIS A 1 144 ? 9.046 -3.902 -5.204 1.00 88.06 144 HIS A CA 1
ATOM 1052 C C . HIS A 1 144 ? 8.005 -2.875 -5.631 1.00 88.06 144 HIS A C 1
ATOM 1054 O O . HIS A 1 144 ? 8.133 -2.240 -6.676 1.00 88.06 144 HIS A O 1
ATOM 1060 N N . ALA A 1 145 ? 6.958 -2.750 -4.821 1.00 89.25 145 ALA A N 1
ATOM 1061 C CA . ALA A 1 145 ? 5.871 -1.814 -5.050 1.00 89.25 145 ALA A CA 1
ATOM 1062 C C . ALA A 1 145 ? 5.736 -0.927 -3.816 1.00 89.25 145 ALA A C 1
ATOM 1064 O O . ALA A 1 145 ? 5.346 -1.404 -2.747 1.00 89.25 145 ALA A O 1
ATOM 1065 N N . TRP A 1 146 ? 6.064 0.346 -3.990 1.00 87.56 146 TRP A N 1
ATOM 1066 C CA . TRP A 1 146 ? 5.995 1.378 -2.973 1.00 87.56 146 TRP A CA 1
ATOM 1067 C C . TRP A 1 146 ? 4.639 2.065 -3.005 1.00 87.56 146 TRP A C 1
ATOM 1069 O O . TRP A 1 146 ? 4.140 2.445 -4.067 1.00 87.56 146 TRP A O 1
ATOM 1079 N N . PHE A 1 147 ? 4.064 2.244 -1.820 1.00 88.00 147 PHE A N 1
ATOM 1080 C CA . PHE A 1 147 ? 2.992 3.205 -1.632 1.00 88.00 147 PHE A CA 1
ATOM 1081 C C . PHE A 1 147 ? 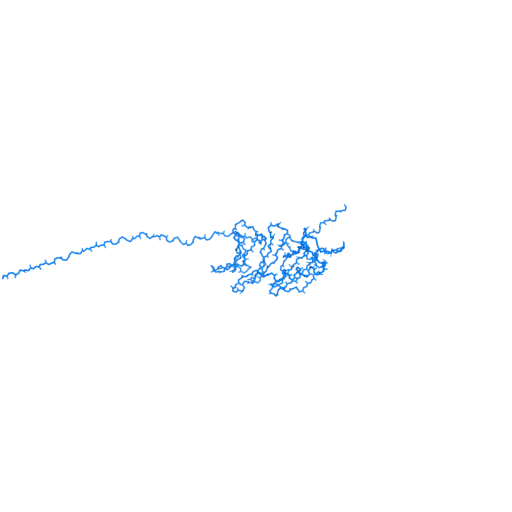3.562 4.613 -1.748 1.00 88.00 147 PHE A C 1
ATOM 1083 O O . PHE A 1 147 ? 4.606 4.906 -1.169 1.00 88.00 147 PHE A O 1
ATOM 1090 N N . SER A 1 148 ? 2.869 5.476 -2.476 1.00 84.62 148 SER A N 1
ATOM 1091 C CA . SER A 1 148 ? 3.331 6.844 -2.686 1.00 84.62 148 SER A CA 1
ATOM 1092 C C . SER A 1 148 ? 2.241 7.887 -2.417 1.00 84.62 148 SER A C 1
ATOM 1094 O O . SER A 1 148 ? 2.531 9.076 -2.419 1.00 84.62 148 SER A O 1
ATOM 1096 N N . GLY A 1 149 ? 1.000 7.463 -2.159 1.00 84.81 149 GLY A N 1
ATOM 1097 C CA . GLY A 1 149 ? -0.080 8.351 -1.735 1.00 84.81 149 GLY A CA 1
ATOM 1098 C C . GLY A 1 149 ? -1.468 7.832 -2.098 1.00 84.81 149 GLY A C 1
ATOM 1099 O O . GLY A 1 149 ? -1.626 6.919 -2.913 1.00 84.81 149 GLY A O 1
ATOM 1100 N N . TRP A 1 150 ? -2.486 8.438 -1.494 1.00 89.25 150 TRP A N 1
ATOM 1101 C CA . TRP A 1 150 ? -3.878 8.297 -1.919 1.00 89.25 150 TRP A CA 1
ATOM 1102 C C . TRP A 1 150 ? -4.202 9.329 -3.003 1.00 89.25 150 TRP A C 1
ATOM 1104 O O . TRP A 1 150 ? -3.660 10.434 -2.974 1.00 89.25 150 TRP A O 1
ATOM 1114 N N . GLU A 1 151 ? -5.087 8.955 -3.927 1.00 89.69 151 GLU A N 1
ATOM 1115 C CA . GLU A 1 151 ? -5.794 9.898 -4.813 1.00 89.69 151 GLU A CA 1
ATOM 1116 C C . GLU A 1 151 ? -7.187 10.214 -4.310 1.00 89.69 151 GLU A C 1
ATOM 1118 O O . GLU A 1 151 ? -7.686 11.322 -4.478 1.00 89.69 151 GLU A O 1
ATOM 1123 N N . ASP A 1 152 ? -7.818 9.217 -3.705 1.00 91.00 152 ASP A N 1
ATOM 1124 C CA . ASP A 1 152 ? -9.103 9.322 -3.043 1.00 91.00 152 ASP A CA 1
ATOM 1125 C C . ASP A 1 152 ? -9.278 8.133 -2.091 1.00 91.00 152 ASP A C 1
ATOM 1127 O O . ASP A 1 152 ? -8.326 7.427 -1.761 1.00 91.00 152 ASP A O 1
ATOM 1131 N N . ASP A 1 153 ? -10.511 7.886 -1.656 1.00 91.25 153 ASP A N 1
ATOM 1132 C CA . ASP A 1 153 ? -10.842 6.835 -0.700 1.00 91.25 153 ASP A CA 1
ATOM 1133 C C . ASP A 1 153 ? -10.546 5.407 -1.178 1.00 91.25 153 ASP A C 1
ATOM 1135 O O . ASP A 1 153 ? -10.498 4.475 -0.366 1.00 91.25 153 ASP A O 1
ATOM 1139 N N . HIS A 1 154 ? -10.399 5.186 -2.481 1.00 95.12 154 HIS A N 1
ATOM 1140 C CA . HIS A 1 154 ? -10.280 3.851 -3.065 1.00 95.12 154 HIS A CA 1
ATOM 1141 C C . HIS A 1 154 ? -9.083 3.698 -3.986 1.00 95.12 154 HIS A C 1
ATOM 1143 O O . HIS A 1 154 ? -8.705 2.563 -4.290 1.00 95.12 154 HIS A O 1
ATOM 1149 N N . ARG A 1 155 ? -8.486 4.800 -4.431 1.00 95.81 155 ARG A N 1
ATOM 1150 C CA . ARG A 1 155 ? -7.377 4.789 -5.371 1.00 95.81 155 ARG A CA 1
ATOM 1151 C C . ARG A 1 155 ? -6.100 5.254 -4.705 1.00 95.81 155 ARG A C 1
ATOM 1153 O O . ARG A 1 155 ? -6.054 6.283 -4.038 1.00 95.81 155 ARG A O 1
ATOM 1160 N N . VAL A 1 156 ? -5.056 4.471 -4.923 1.00 93.75 156 VAL A N 1
ATOM 1161 C CA . VAL A 1 156 ? -3.697 4.779 -4.502 1.00 93.75 156 VAL A CA 1
ATOM 1162 C C . VAL A 1 156 ? -2.825 4.988 -5.710 1.00 93.75 156 VAL A C 1
ATOM 1164 O O . VAL A 1 156 ? -3.057 4.430 -6.788 1.00 93.75 156 VAL A O 1
ATOM 1167 N N . ARG A 1 157 ? -1.762 5.733 -5.470 1.00 91.56 157 ARG A N 1
ATOM 1168 C CA . ARG A 1 157 ? -0.645 5.828 -6.372 1.00 91.56 157 ARG A CA 1
ATOM 1169 C C . ARG A 1 157 ? 0.465 4.898 -5.895 1.00 91.56 157 ARG A C 1
ATOM 1171 O O . ARG A 1 157 ? 0.825 4.889 -4.713 1.00 91.56 157 ARG A O 1
ATOM 1178 N N . LEU A 1 158 ? 0.992 4.107 -6.821 1.00 91.56 158 LEU A N 1
ATOM 1179 C CA . LEU A 1 158 ? 2.087 3.174 -6.576 1.00 91.56 158 LEU A CA 1
ATOM 1180 C C . LEU A 1 158 ? 3.274 3.499 -7.464 1.00 91.56 158 LEU A C 1
ATOM 1182 O O . LEU A 1 158 ? 3.109 3.823 -8.638 1.00 91.56 158 LEU A O 1
ATOM 1186 N N . SER A 1 159 ? 4.460 3.319 -6.908 1.00 88.81 159 SER A N 1
ATOM 1187 C CA . SER A 1 159 ? 5.721 3.270 -7.633 1.00 88.81 159 SER A CA 1
ATOM 1188 C C . SER A 1 159 ? 6.197 1.818 -7.666 1.00 88.81 159 SER A C 1
ATOM 1190 O O . SER A 1 159 ? 6.144 1.130 -6.647 1.00 88.81 159 SER A O 1
ATOM 1192 N N . VAL A 1 160 ? 6.644 1.325 -8.820 1.00 89.44 160 VAL A N 1
ATOM 1193 C CA . VAL A 1 160 ? 7.165 -0.041 -8.959 1.00 89.44 160 VAL A CA 1
ATOM 1194 C C . VAL A 1 160 ? 8.491 -0.024 -9.690 1.00 89.44 160 VAL A C 1
ATOM 1196 O O . VAL A 1 160 ? 8.617 0.616 -10.732 1.00 89.44 160 VAL A O 1
ATOM 1199 N N . GLN A 1 161 ? 9.468 -0.735 -9.136 1.00 87.44 161 GLN A N 1
ATOM 1200 C CA . GLN A 1 161 ? 10.843 -0.748 -9.624 1.00 87.44 161 GLN A CA 1
ATOM 1201 C C . GLN A 1 161 ? 11.518 -2.086 -9.283 1.00 87.44 161 GLN A C 1
ATOM 1203 O O . GLN A 1 161 ? 11.154 -2.756 -8.306 1.00 87.44 161 GLN A O 1
ATOM 1208 N N . GLU A 1 162 ? 12.503 -2.475 -10.086 1.00 85.69 162 GLU A N 1
ATOM 1209 C CA . GLU A 1 162 ? 13.398 -3.591 -9.787 1.00 85.69 162 GLU A CA 1
ATOM 1210 C C . GLU A 1 162 ? 14.254 -3.281 -8.539 1.00 85.69 162 GLU A C 1
ATOM 1212 O O . GLU A 1 162 ? 14.708 -2.158 -8.329 1.00 85.69 162 GLU A O 1
ATOM 1217 N N . GLY A 1 163 ? 14.456 -4.270 -7.668 1.00 81.00 163 GLY A N 1
ATOM 1218 C CA . GLY A 1 163 ? 15.302 -4.137 -6.485 1.00 81.00 163 GLY A CA 1
ATOM 1219 C C . GLY A 1 163 ? 16.773 -3.947 -6.848 1.00 81.00 163 GLY A C 1
ATOM 1220 O O . GLY A 1 163 ? 17.261 -4.528 -7.809 1.00 81.00 163 GLY A O 1
ATOM 1221 N N . VAL A 1 164 ? 17.519 -3.201 -6.032 1.00 74.38 164 VAL A N 1
ATOM 1222 C CA . VAL A 1 164 ? 18.928 -2.830 -6.301 1.00 74.38 164 VAL A CA 1
ATOM 1223 C C . VAL A 1 164 ? 19.892 -4.016 -6.465 1.00 74.38 164 VAL A C 1
ATOM 1225 O O . VAL A 1 164 ? 20.973 -3.874 -7.030 1.00 74.38 164 VAL A O 1
ATOM 1228 N N . HIS A 1 165 ? 19.519 -5.196 -5.969 1.00 73.62 165 HIS A N 1
ATOM 1229 C CA . HIS A 1 165 ? 20.294 -6.434 -6.101 1.00 73.62 165 HIS A CA 1
ATOM 1230 C C . HIS A 1 165 ? 19.663 -7.444 -7.065 1.00 73.62 165 HIS A C 1
ATOM 1232 O O . HIS A 1 165 ? 20.208 -8.531 -7.260 1.00 73.62 165 HIS A O 1
ATOM 1238 N N . SER A 1 166 ? 18.524 -7.099 -7.662 1.00 75.00 166 SER A N 1
ATOM 1239 C CA . SER A 1 166 ? 17.894 -7.898 -8.701 1.00 75.00 166 SER A CA 1
ATOM 1240 C C . SER A 1 166 ? 18.639 -7.698 -10.019 1.00 75.00 166 SER A C 1
ATOM 1242 O O . SER A 1 166 ? 19.068 -6.596 -10.353 1.00 75.00 166 SER A O 1
ATOM 1244 N N . LYS A 1 167 ? 18.841 -8.798 -10.745 1.00 71.94 167 LYS A N 1
ATOM 1245 C CA . LYS A 1 167 ? 19.456 -8.810 -12.074 1.00 71.94 167 LYS A CA 1
ATOM 1246 C C . LYS A 1 167 ? 18.638 -9.723 -12.968 1.00 71.94 167 LYS A C 1
ATOM 1248 O O . LYS A 1 167 ? 18.963 -10.899 -13.117 1.00 71.94 167 LYS A O 1
ATOM 1253 N N . GLY A 1 168 ? 17.559 -9.199 -13.531 1.00 81.38 168 GLY A N 1
ATOM 1254 C CA . GLY A 1 168 ? 16.828 -9.960 -14.542 1.00 81.38 168 GLY A CA 1
ATOM 1255 C C . GLY A 1 168 ? 15.818 -9.183 -15.362 1.00 81.38 168 GLY A C 1
ATOM 1256 O O . GLY A 1 168 ? 15.224 -9.778 -16.256 1.00 81.38 168 GLY A O 1
ATOM 1257 N N . CYS A 1 169 ? 15.629 -7.888 -15.110 1.00 86.00 169 CYS A N 1
ATOM 1258 C CA . CYS A 1 169 ? 14.865 -7.022 -15.999 1.00 86.00 169 CYS A CA 1
ATOM 1259 C C . CYS A 1 169 ? 15.734 -6.449 -17.125 1.00 86.00 169 CYS A C 1
ATOM 1261 O O . CYS A 1 169 ? 16.921 -6.172 -16.959 1.00 86.00 169 CYS A O 1
ATOM 1263 N N . VAL A 1 170 ? 15.121 -6.280 -18.293 1.00 83.88 170 VAL A N 1
ATOM 1264 C CA . VAL A 1 170 ? 15.728 -5.650 -19.462 1.00 83.88 170 VAL A CA 1
ATOM 1265 C C . VAL A 1 170 ? 15.297 -4.191 -19.489 1.00 83.88 170 VAL A C 1
ATOM 1267 O O . VAL A 1 170 ? 14.156 -3.885 -19.836 1.00 83.88 170 VAL A O 1
ATOM 1270 N N . HIS A 1 171 ? 16.229 -3.302 -19.161 1.00 77.38 171 HIS A N 1
ATOM 1271 C CA . HIS A 1 171 ? 16.055 -1.854 -19.269 1.00 77.38 171 HIS A CA 1
ATOM 1272 C C . HIS A 1 171 ? 16.716 -1.366 -20.555 1.00 77.38 171 HIS A C 1
ATOM 1274 O O . HIS A 1 171 ? 17.797 -1.835 -20.911 1.00 77.38 171 HIS A O 1
ATOM 1280 N N . ARG A 1 172 ? 16.077 -0.443 -21.276 1.00 70.56 172 ARG A N 1
ATOM 1281 C CA . ARG A 1 172 ? 16.764 0.307 -22.336 1.00 70.56 172 ARG A CA 1
ATOM 1282 C C . ARG A 1 172 ? 17.483 1.491 -21.700 1.00 70.56 172 ARG A C 1
ATOM 1284 O O . ARG A 1 172 ? 16.925 2.102 -20.796 1.00 70.56 172 ARG A O 1
ATOM 1291 N N . ASP A 1 173 ? 18.654 1.856 -22.218 1.00 60.28 173 ASP A N 1
ATOM 1292 C CA . ASP A 1 173 ? 19.519 2.916 -21.661 1.00 60.28 173 ASP A CA 1
ATOM 1293 C C . ASP A 1 173 ? 18.838 4.295 -21.514 1.00 60.28 173 ASP A C 1
ATOM 1295 O O . ASP A 1 173 ? 19.360 5.184 -20.847 1.00 60.28 173 ASP A O 1
ATOM 1299 N N . THR A 1 174 ? 17.669 4.490 -22.131 1.00 54.00 174 THR A N 1
ATOM 1300 C CA . THR A 1 174 ? 16.892 5.737 -22.125 1.00 54.00 174 THR A CA 1
ATOM 1301 C C . THR A 1 174 ? 15.563 5.657 -21.366 1.00 54.00 174 THR A C 1
ATOM 1303 O O . THR A 1 174 ? 14.850 6.658 -21.297 1.00 54.00 174 THR A O 1
ATOM 1306 N N . GLU A 1 175 ? 15.188 4.497 -20.820 1.00 59.09 175 GLU A N 1
ATOM 1307 C CA . GLU A 1 175 ? 13.886 4.294 -20.174 1.00 59.09 175 GLU A CA 1
ATOM 1308 C C . GLU A 1 175 ? 13.987 4.434 -18.648 1.00 59.09 175 GLU A C 1
ATOM 1310 O O . GLU A 1 175 ? 14.953 4.008 -18.015 1.00 59.09 175 GLU A O 1
ATOM 1315 N N . ALA A 1 176 ? 12.965 5.038 -18.034 1.00 60.47 176 ALA A N 1
ATOM 1316 C CA . ALA A 1 176 ? 12.860 5.079 -16.583 1.00 60.47 176 ALA A CA 1
ATOM 1317 C C . ALA A 1 176 ? 12.761 3.649 -16.024 1.00 60.47 176 ALA A C 1
ATOM 1319 O O . ALA A 1 176 ? 11.875 2.888 -16.404 1.00 60.47 176 ALA A O 1
ATOM 1320 N N . ILE A 1 177 ? 13.624 3.319 -15.061 1.00 77.00 177 ILE A N 1
ATOM 1321 C CA . ILE A 1 177 ? 13.703 2.006 -14.385 1.00 77.00 177 ILE A CA 1
ATOM 1322 C C . ILE A 1 177 ? 12.480 1.772 -13.457 1.00 77.00 177 ILE A C 1
ATOM 1324 O O . ILE A 1 177 ? 12.339 0.740 -12.800 1.00 77.00 177 ILE A O 1
ATOM 1328 N N . GLN A 1 178 ? 11.545 2.721 -13.422 1.00 84.88 178 GLN A N 1
ATOM 1329 C CA . GLN A 1 178 ? 10.401 2.781 -12.523 1.00 84.88 178 GLN A CA 1
ATOM 1330 C C . GLN A 1 178 ? 9.111 3.049 -13.308 1.00 84.88 178 GLN A C 1
ATOM 1332 O O . GLN A 1 178 ? 9.089 3.866 -14.229 1.00 84.88 178 GLN A O 1
ATOM 1337 N N . ILE A 1 179 ? 8.018 2.391 -12.916 1.00 86.00 179 ILE A N 1
ATOM 1338 C CA . ILE A 1 179 ? 6.671 2.645 -13.444 1.00 86.00 179 ILE A CA 1
ATOM 1339 C C . ILE A 1 179 ? 5.765 3.129 -12.316 1.00 86.00 179 ILE A C 1
ATOM 1341 O O . ILE A 1 179 ? 5.695 2.513 -11.252 1.00 86.00 179 ILE A O 1
ATOM 1345 N N . GLY A 1 180 ? 5.024 4.203 -12.586 1.00 90.31 180 GLY A N 1
ATOM 1346 C CA . GLY A 1 180 ? 3.935 4.664 -11.734 1.00 90.31 180 GLY A CA 1
ATOM 1347 C C . GLY A 1 180 ? 2.592 4.039 -12.111 1.00 90.31 180 GLY A C 1
ATOM 1348 O O . GLY A 1 180 ? 2.288 3.865 -13.293 1.00 90.31 180 GLY A O 1
ATOM 1349 N N . PHE A 1 181 ? 1.751 3.761 -11.119 1.00 93.75 181 PHE A N 1
ATOM 1350 C CA . PHE A 1 181 ? 0.379 3.294 -11.316 1.00 93.75 181 PHE A CA 1
ATOM 1351 C C . PHE A 1 181 ? -0.609 4.110 -10.488 1.00 93.75 181 PHE A C 1
ATOM 1353 O O . PHE A 1 181 ? -0.318 4.436 -9.341 1.00 93.75 181 PHE A O 1
ATOM 1360 N N . ILE A 1 182 ? -1.806 4.336 -11.034 1.00 95.06 182 ILE A N 1
ATOM 1361 C CA . ILE A 1 182 ? -3.008 4.614 -10.235 1.00 95.06 182 ILE A CA 1
ATOM 1362 C C . ILE A 1 182 ? -3.822 3.330 -10.196 1.00 95.06 182 ILE A C 1
ATOM 1364 O O . ILE A 1 182 ? -4.074 2.696 -11.230 1.00 95.06 182 ILE A O 1
ATOM 1368 N N . ALA A 1 183 ? -4.208 2.919 -8.997 1.00 96.81 183 ALA A N 1
ATOM 1369 C CA . ALA A 1 183 ? -4.841 1.635 -8.799 1.00 96.81 183 ALA A CA 1
ATOM 1370 C C . ALA A 1 183 ? -5.857 1.638 -7.667 1.00 96.81 183 ALA A C 1
ATOM 1372 O O . ALA A 1 183 ? -5.696 2.315 -6.658 1.00 96.81 183 ALA A O 1
ATOM 1373 N N . ASN A 1 184 ? -6.882 0.813 -7.823 1.00 97.50 184 ASN A N 1
ATOM 1374 C CA . ASN A 1 184 ? -7.962 0.677 -6.869 1.00 97.50 184 ASN A CA 1
ATOM 1375 C C . ASN A 1 184 ? -7.650 -0.422 -5.849 1.00 97.50 184 ASN A C 1
ATOM 1377 O O . ASN A 1 184 ? -7.549 -1.602 -6.197 1.00 97.50 184 ASN A O 1
ATOM 1381 N N . VAL A 1 185 ? -7.521 -0.045 -4.578 1.00 96.44 185 VAL A N 1
ATOM 1382 C CA . VAL A 1 185 ? -7.111 -0.964 -3.503 1.00 96.44 185 VAL A CA 1
ATOM 1383 C C . VAL A 1 185 ? -8.197 -1.956 -3.109 1.00 96.44 185 VAL A C 1
ATOM 1385 O O . VAL A 1 185 ? -7.883 -3.062 -2.681 1.00 96.44 185 VAL A O 1
ATOM 1388 N N . VAL A 1 186 ? -9.468 -1.589 -3.289 1.00 95.06 186 VAL A N 1
ATOM 1389 C CA . VAL A 1 186 ? -10.618 -2.431 -2.925 1.00 95.06 186 VAL A CA 1
ATOM 1390 C C . VAL A 1 186 ? -10.771 -3.580 -3.923 1.00 95.06 186 VAL A C 1
ATOM 1392 O O . VAL A 1 186 ? -11.020 -4.727 -3.549 1.00 95.06 186 VAL A O 1
ATOM 1395 N N . THR A 1 187 ? -10.607 -3.281 -5.212 1.00 96.06 187 THR A N 1
ATOM 1396 C CA . THR A 1 187 ? -10.738 -4.273 -6.291 1.00 96.06 187 THR A CA 1
ATOM 1397 C C . THR A 1 187 ? -9.421 -4.968 -6.633 1.00 96.06 187 THR A C 1
ATOM 1399 O O . THR A 1 187 ? -9.437 -6.028 -7.260 1.00 96.06 187 THR A O 1
ATOM 1402 N N . GLY A 1 188 ? -8.285 -4.392 -6.234 1.00 95.25 188 GLY A N 1
ATOM 1403 C CA . GLY A 1 188 ? -6.953 -4.878 -6.581 1.00 95.25 188 GLY A CA 1
ATOM 1404 C C . GLY A 1 188 ? -6.561 -4.624 -8.040 1.00 95.25 188 GLY A C 1
ATOM 1405 O O . GLY A 1 188 ? -5.687 -5.317 -8.560 1.00 95.25 188 GLY A O 1
ATOM 1406 N N . ARG A 1 189 ? -7.225 -3.682 -8.722 1.00 97.25 189 ARG A N 1
ATOM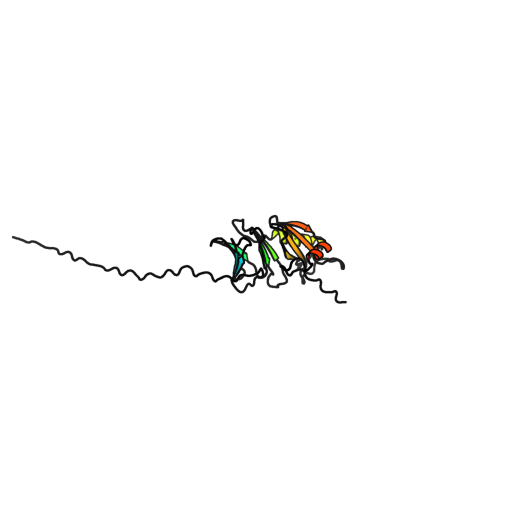 1407 C CA . ARG A 1 189 ? -7.034 -3.407 -10.153 1.00 97.25 189 ARG A CA 1
ATOM 1408 C C . ARG A 1 189 ? -6.133 -2.203 -10.389 1.00 97.25 189 ARG A C 1
ATOM 1410 O O . ARG A 1 189 ? -6.316 -1.159 -9.775 1.00 97.25 189 ARG A O 1
ATOM 1417 N N . ILE A 1 190 ? -5.219 -2.340 -11.346 1.00 97.25 190 ILE A N 1
ATOM 1418 C CA . ILE A 1 190 ? -4.501 -1.207 -11.938 1.00 97.25 190 ILE A CA 1
ATOM 1419 C C . ILE A 1 190 ? -5.456 -0.526 -12.914 1.00 97.25 190 ILE A C 1
ATOM 1421 O O . ILE A 1 190 ? -5.945 -1.173 -13.840 1.00 97.25 190 ILE A O 1
ATOM 1425 N N . GLU A 1 191 ? -5.723 0.756 -12.702 1.00 96.62 191 GLU A N 1
ATOM 1426 C CA . GLU A 1 191 ? -6.629 1.538 -13.548 1.00 96.62 191 GLU A CA 1
ATOM 1427 C C . GLU A 1 191 ? -5.855 2.347 -14.588 1.00 96.62 191 GLU A C 1
ATOM 1429 O O . GLU A 1 191 ? -6.292 2.470 -15.730 1.00 96.62 191 GLU A O 1
ATOM 1434 N N . GLN A 1 192 ? -4.672 2.844 -14.217 1.00 94.75 192 GLN A N 1
ATOM 1435 C CA . GLN A 1 192 ? -3.822 3.628 -15.103 1.00 94.75 192 GLN A CA 1
ATOM 1436 C C . GLN A 1 192 ? -2.346 3.290 -14.895 1.00 94.75 192 GLN A C 1
ATOM 1438 O O . GLN A 1 192 ? -1.868 3.180 -13.766 1.00 94.75 192 GLN A O 1
ATOM 1443 N N . VAL A 1 193 ? -1.619 3.171 -16.007 1.00 92.19 193 VAL A N 1
ATOM 1444 C CA . VAL A 1 193 ? -0.152 3.192 -16.039 1.00 92.19 193 VAL A CA 1
ATOM 1445 C C . VAL A 1 193 ? 0.278 4.617 -16.357 1.00 92.19 193 VAL A C 1
ATOM 1447 O O . VAL A 1 193 ? -0.188 5.188 -17.344 1.00 92.19 193 VAL A O 1
ATOM 1450 N N . LEU A 1 194 ? 1.122 5.202 -15.516 1.00 85.81 194 LEU A N 1
ATOM 1451 C CA . LEU A 1 194 ? 1.592 6.571 -15.688 1.00 85.81 194 LEU A CA 1
ATOM 1452 C C . LEU A 1 194 ? 2.745 6.615 -16.690 1.00 85.81 194 LEU A C 1
ATOM 1454 O O . LEU A 1 194 ? 3.642 5.773 -16.662 1.00 85.81 194 LEU A O 1
ATOM 1458 N N . THR A 1 195 ? 2.740 7.621 -17.562 1.00 79.19 195 THR A N 1
ATOM 1459 C CA . THR A 1 195 ? 3.922 7.950 -18.366 1.00 79.19 195 THR A CA 1
ATOM 1460 C C . THR A 1 195 ? 5.024 8.514 -17.471 1.00 79.19 195 THR A C 1
ATOM 1462 O O . THR A 1 195 ? 4.744 9.040 -16.394 1.00 79.19 195 THR A O 1
ATOM 1465 N N . GLN A 1 196 ? 6.278 8.485 -17.929 1.00 74.06 196 GLN A N 1
ATOM 1466 C CA . GLN A 1 196 ? 7.392 9.089 -17.189 1.00 74.06 196 GLN A CA 1
ATOM 1467 C C . GLN A 1 196 ? 7.128 10.563 -16.854 1.00 74.06 196 GLN A C 1
ATOM 1469 O O . GLN A 1 196 ? 7.354 10.982 -15.726 1.00 74.06 196 GLN A O 1
ATOM 1474 N N . ALA A 1 197 ? 6.570 11.334 -17.792 1.00 76.00 197 ALA A N 1
ATOM 1475 C CA . ALA A 1 197 ? 6.222 12.734 -17.553 1.00 76.00 197 ALA A CA 1
ATOM 1476 C C . ALA A 1 197 ? 5.109 12.900 -16.501 1.00 76.00 197 ALA A C 1
ATOM 1478 O O . ALA A 1 197 ? 5.154 13.830 -15.701 1.00 76.00 197 ALA A O 1
ATOM 1479 N N . GLN A 1 198 ? 4.106 12.014 -16.486 1.00 81.38 198 GLN A N 1
ATOM 1480 C CA . GLN A 1 198 ? 3.060 12.021 -15.454 1.00 81.38 198 GLN A CA 1
ATOM 1481 C C . GLN A 1 198 ? 3.633 11.654 -14.084 1.00 81.38 198 GLN A C 1
ATOM 1483 O O . GLN A 1 198 ? 3.314 12.305 -13.094 1.00 81.38 198 GLN A O 1
ATOM 1488 N N . PHE A 1 199 ? 4.512 10.654 -14.042 1.00 77.19 199 PHE A N 1
ATOM 1489 C CA . PHE A 1 199 ? 5.195 10.232 -12.828 1.00 77.19 199 PHE A CA 1
ATOM 1490 C C . PHE A 1 199 ? 6.130 11.325 -12.281 1.00 77.19 199 PHE A C 1
ATOM 1492 O O . PHE A 1 199 ? 6.080 11.643 -11.103 1.00 77.19 199 PHE A O 1
ATOM 1499 N N . GLN A 1 200 ? 6.913 11.989 -13.134 1.00 73.75 200 GLN A N 1
ATOM 1500 C CA . GLN A 1 200 ? 7.800 13.087 -12.731 1.00 73.75 200 GLN A CA 1
ATOM 1501 C C . GLN A 1 200 ? 7.041 14.315 -12.224 1.00 73.75 200 GLN A C 1
ATOM 1503 O O . GLN A 1 200 ? 7.460 14.920 -11.244 1.00 73.75 200 GLN A O 1
ATOM 1508 N N . LYS A 1 201 ? 5.916 14.674 -12.860 1.00 73.75 201 LYS A N 1
ATOM 1509 C CA . LYS A 1 201 ? 5.038 15.746 -12.360 1.00 73.75 201 LYS A CA 1
ATOM 1510 C C . LYS A 1 201 ? 4.475 15.418 -10.986 1.00 73.75 201 LYS A C 1
ATOM 1512 O O . LYS A 1 201 ? 4.345 16.302 -10.154 1.00 73.75 201 LYS A O 1
ATOM 1517 N N . TRP A 1 202 ? 4.153 14.151 -10.761 1.00 68.75 202 TRP A N 1
ATOM 1518 C CA . TRP A 1 202 ? 3.736 13.673 -9.455 1.00 68.75 202 TRP A CA 1
ATOM 1519 C C . TRP A 1 202 ? 4.885 13.750 -8.434 1.00 68.75 202 TRP A C 1
ATOM 1521 O O . TRP A 1 202 ? 4.658 14.129 -7.290 1.00 68.75 202 TRP A O 1
ATOM 1531 N N . CYS A 1 203 ? 6.125 13.503 -8.853 1.00 58.59 203 CYS A N 1
ATOM 1532 C CA . CYS A 1 203 ? 7.301 13.617 -7.994 1.00 58.59 203 CYS A CA 1
ATOM 1533 C C . CYS A 1 203 ? 7.790 15.051 -7.709 1.00 58.59 203 CYS A C 1
ATOM 1535 O O . CYS A 1 203 ? 8.871 15.212 -7.138 1.00 58.59 203 CYS A O 1
ATOM 1537 N N . ALA A 1 204 ? 7.037 16.085 -8.091 1.00 58.84 204 ALA A N 1
ATOM 1538 C CA . ALA A 1 204 ? 7.410 17.469 -7.832 1.00 58.84 204 ALA A CA 1
ATOM 1539 C C . ALA A 1 204 ? 7.229 17.812 -6.326 1.00 58.84 204 ALA A C 1
ATOM 1541 O O . ALA A 1 204 ? 6.135 17.631 -5.781 1.00 58.84 204 ALA A O 1
ATOM 1542 N N . PRO A 1 205 ? 8.293 18.263 -5.626 1.00 49.47 205 PRO A N 1
ATOM 1543 C CA . PRO A 1 205 ? 8.321 18.398 -4.161 1.00 49.47 205 PRO A CA 1
ATOM 1544 C C . PRO A 1 205 ? 7.345 19.434 -3.582 1.00 49.47 205 PRO A C 1
ATOM 1546 O O . PRO A 1 205 ? 7.110 19.455 -2.377 1.00 49.47 205 PRO A O 1
ATOM 1549 N N . ASP A 1 206 ? 6.772 20.289 -4.422 1.00 47.75 206 ASP A N 1
ATOM 1550 C CA . ASP A 1 206 ? 5.858 21.372 -4.071 1.00 47.75 206 ASP A CA 1
ATOM 1551 C C . ASP A 1 206 ? 4.393 20.935 -3.900 1.00 47.75 206 ASP A C 1
ATOM 1553 O O . ASP A 1 206 ? 3.577 21.753 -3.475 1.00 47.75 206 ASP A O 1
ATOM 1557 N N . GLN A 1 207 ? 4.040 19.673 -4.185 1.00 42.34 207 GLN A N 1
ATOM 1558 C CA . GLN A 1 207 ? 2.634 19.239 -4.152 1.00 42.34 207 GLN A CA 1
ATOM 1559 C C . GLN A 1 207 ? 2.263 18.226 -3.063 1.00 42.34 207 GLN A C 1
ATOM 1561 O O . GLN A 1 207 ? 1.084 18.162 -2.729 1.00 42.34 207 GLN A O 1
ATOM 1566 N N . HIS A 1 208 ? 3.206 17.479 -2.471 1.00 42.12 208 HIS A N 1
ATOM 1567 C CA . HIS A 1 208 ? 2.877 16.443 -1.474 1.00 42.12 208 HIS A CA 1
ATOM 1568 C C . HIS A 1 208 ? 4.027 16.187 -0.476 1.00 42.12 208 HIS A C 1
ATOM 1570 O O . HIS A 1 208 ? 4.824 15.268 -0.685 1.00 42.12 208 HIS A O 1
ATOM 1576 N N . PRO A 1 209 ? 4.140 16.965 0.618 1.00 40.97 209 PRO A N 1
ATOM 1577 C CA . PRO A 1 209 ? 5.172 16.765 1.640 1.00 40.97 209 PRO A CA 1
ATOM 1578 C C . PRO A 1 209 ? 4.963 15.490 2.477 1.00 40.97 209 PRO A C 1
ATOM 1580 O O . PRO A 1 209 ? 5.883 15.064 3.171 1.00 40.97 209 PRO A O 1
ATOM 1583 N N . GLU A 1 210 ? 3.779 14.869 2.421 1.00 39.28 210 GLU A N 1
ATOM 1584 C CA . GLU A 1 210 ? 3.423 13.763 3.313 1.00 39.28 210 GLU A CA 1
ATOM 1585 C C . GLU A 1 210 ? 4.140 12.419 3.058 1.00 39.28 210 GLU A C 1
ATOM 1587 O O . GLU A 1 210 ? 4.135 11.588 3.963 1.00 39.28 210 GLU A O 1
ATOM 1592 N N . TYR A 1 211 ? 4.804 12.177 1.913 1.00 43.19 211 TYR A N 1
ATOM 1593 C CA . TYR A 1 211 ? 5.420 10.862 1.635 1.00 43.19 211 TYR A CA 1
ATOM 1594 C C . TYR A 1 211 ? 6.735 10.945 0.829 1.00 43.19 211 TYR A C 1
ATOM 1596 O O . TYR A 1 211 ? 6.755 11.153 -0.384 1.00 43.19 211 TYR A O 1
ATOM 1604 N N . GLY A 1 212 ? 7.863 10.732 1.515 1.00 40.84 212 GLY A N 1
ATOM 1605 C CA . GLY A 1 212 ? 9.234 10.858 0.998 1.00 40.84 212 GLY A CA 1
ATOM 1606 C C . GLY A 1 212 ? 9.729 9.744 0.064 1.00 40.84 212 GLY A C 1
ATOM 1607 O O . GLY A 1 212 ? 10.758 9.136 0.342 1.00 40.84 212 GLY A O 1
ATOM 1608 N N . LEU A 1 213 ? 9.039 9.470 -1.049 1.00 45.88 213 LEU A N 1
ATOM 1609 C CA . LEU A 1 213 ? 9.492 8.485 -2.056 1.00 45.88 213 LEU A CA 1
ATOM 1610 C C . LEU A 1 213 ? 9.539 9.018 -3.494 1.00 45.88 213 LEU A C 1
ATOM 1612 O O . LEU A 1 213 ? 9.686 8.252 -4.448 1.00 45.88 213 LEU A O 1
ATOM 1616 N N . CYS A 1 214 ? 9.503 10.337 -3.650 1.00 48.72 214 CYS A N 1
ATOM 1617 C CA . CYS A 1 214 ? 9.963 11.005 -4.859 1.00 48.72 214 CYS A CA 1
ATOM 1618 C C . CYS A 1 214 ? 11.493 11.041 -4.798 1.00 48.72 214 CYS A C 1
ATOM 1620 O O . CYS A 1 214 ? 12.085 12.039 -4.395 1.00 48.72 214 CYS A O 1
ATOM 1622 N N . LEU A 1 215 ? 12.137 9.907 -5.088 1.00 46.06 215 LEU A N 1
ATOM 1623 C CA . LEU A 1 215 ? 13.586 9.873 -5.246 1.00 46.06 215 LEU A CA 1
ATOM 1624 C C . LEU A 1 215 ? 13.917 10.825 -6.396 1.00 46.06 215 LEU A C 1
ATOM 1626 O O . LEU A 1 215 ? 13.609 10.536 -7.553 1.00 46.06 215 LEU A O 1
ATOM 1630 N N . VAL A 1 216 ? 14.505 11.977 -6.067 1.00 40.09 216 VAL A N 1
ATOM 1631 C CA . VAL A 1 216 ? 15.226 12.797 -7.041 1.00 40.09 216 VAL A CA 1
ATOM 1632 C C . VAL A 1 216 ? 16.146 11.813 -7.768 1.00 40.09 216 VAL A C 1
ATOM 1634 O O . VAL A 1 216 ? 16.900 11.114 -7.079 1.00 40.09 216 VAL A O 1
ATOM 1637 N N . PRO A 1 217 ? 16.048 11.646 -9.103 1.00 35.50 217 PRO A N 1
ATOM 1638 C CA . PRO A 1 217 ? 17.014 10.811 -9.802 1.00 35.50 217 PRO A CA 1
ATOM 1639 C C . PRO A 1 217 ? 18.401 11.311 -9.385 1.00 35.50 217 PRO A C 1
ATOM 1641 O O . PRO A 1 217 ? 18.575 12.532 -9.328 1.00 35.50 217 PRO A O 1
ATOM 1644 N N . PRO A 1 218 ? 19.355 10.430 -9.022 1.00 34.69 218 PRO A N 1
ATOM 1645 C CA . PRO A 1 218 ? 20.700 10.894 -8.720 1.00 34.69 218 PRO A CA 1
ATOM 1646 C C . PRO A 1 218 ? 21.134 11.772 -9.889 1.00 34.69 218 PRO A C 1
ATOM 1648 O O . PRO A 1 218 ? 20.931 11.384 -11.046 1.00 34.69 218 PRO A O 1
ATOM 1651 N N . GLU A 1 219 ? 21.626 12.979 -9.591 1.00 29.25 219 GLU A N 1
ATOM 1652 C CA . GLU A 1 219 ? 22.180 13.838 -10.631 1.00 29.25 219 GLU A CA 1
ATOM 1653 C C . GLU A 1 219 ? 23.112 12.981 -11.492 1.00 29.25 219 GLU A C 1
ATOM 1655 O O . GLU A 1 219 ? 23.857 12.162 -10.934 1.00 29.25 219 GLU A O 1
ATOM 1660 N N . PRO A 1 220 ? 23.045 13.086 -12.832 1.00 30.28 220 PRO A N 1
ATOM 1661 C CA . PRO A 1 220 ? 23.997 12.385 -13.668 1.00 30.28 220 PRO A CA 1
ATOM 1662 C C . PRO A 1 220 ? 25.395 12.780 -13.192 1.00 30.28 220 PRO A C 1
ATOM 1664 O O . PRO A 1 220 ? 25.773 13.949 -13.248 1.00 30.28 220 PRO A O 1
ATOM 1667 N N . VAL A 1 221 ? 26.133 11.804 -12.662 1.00 30.58 221 VAL A N 1
ATOM 1668 C CA . VAL A 1 221 ? 27.554 11.969 -12.376 1.00 30.58 221 VAL A CA 1
ATOM 1669 C C . VAL A 1 221 ? 28.220 12.025 -13.746 1.00 30.58 221 VAL A C 1
ATOM 1671 O O . VAL A 1 221 ? 28.362 10.993 -14.402 1.00 30.58 221 VAL A O 1
ATOM 1674 N N . TYR A 1 222 ? 28.487 13.246 -14.208 1.00 36.09 222 TYR A N 1
ATOM 1675 C CA . TYR A 1 222 ? 29.246 13.521 -15.426 1.00 36.09 222 TYR A CA 1
ATOM 1676 C C . TYR A 1 222 ? 30.712 13.118 -15.264 1.00 36.09 222 TYR A C 1
ATOM 1678 O O . TYR A 1 222 ? 31.271 13.346 -14.165 1.00 36.09 222 TYR A O 1
#